Protein AF-A0A8S3JGW4-F1 (afdb_monomer)

Structure (mmCIF, N/CA/C/O backbone):
data_AF-A0A8S3JGW4-F1
#
_entry.id   AF-A0A8S3JGW4-F1
#
loop_
_atom_site.group_PDB
_atom_site.id
_atom_site.type_symbol
_atom_site.label_atom_id
_atom_site.label_alt_id
_atom_site.label_comp_id
_atom_site.label_asym_id
_atom_site.label_entity_id
_atom_site.label_seq_id
_atom_site.pdbx_PDB_ins_code
_atom_site.Cartn_x
_atom_site.Cartn_y
_atom_site.Cartn_z
_atom_site.occupancy
_atom_site.B_iso_or_equiv
_atom_site.auth_seq_id
_atom_site.auth_comp_id
_atom_site.auth_asym_id
_atom_site.auth_atom_id
_atom_site.pdbx_PDB_model_num
ATOM 1 N N . ASP A 1 1 ? -25.805 -13.613 -1.580 1.00 71.00 1 ASP A N 1
ATOM 2 C CA . ASP A 1 1 ? -24.875 -14.082 -0.539 1.00 71.00 1 ASP A CA 1
ATOM 3 C C . ASP A 1 1 ? -23.775 -13.065 -0.320 1.00 71.00 1 ASP A C 1
ATOM 5 O O . ASP A 1 1 ? -23.352 -12.429 -1.280 1.00 71.00 1 ASP A O 1
ATOM 9 N N . ILE A 1 2 ? -23.391 -12.850 0.939 1.00 82.12 2 ILE A N 1
ATOM 10 C CA . ILE A 1 2 ? -22.242 -12.017 1.317 1.00 82.12 2 ILE A CA 1
ATOM 11 C C . ILE A 1 2 ? -21.024 -12.943 1.345 1.00 82.12 2 ILE A C 1
ATOM 13 O O . ILE A 1 2 ? -21.129 -14.062 1.836 1.00 82.12 2 ILE A O 1
ATOM 17 N N . SER A 1 3 ? -19.903 -12.492 0.782 1.00 91.06 3 SER A N 1
ATOM 18 C CA . SER A 1 3 ? -18.642 -13.242 0.777 1.00 91.06 3 SER A CA 1
ATOM 19 C C . SER A 1 3 ? -18.183 -13.581 2.200 1.00 91.06 3 SER A C 1
ATOM 21 O O . SER A 1 3 ? -18.310 -12.742 3.092 1.00 91.06 3 SER A O 1
ATOM 23 N N . ASP A 1 4 ? -17.590 -14.760 2.403 1.00 92.00 4 ASP A N 1
ATOM 24 C CA . ASP A 1 4 ? -17.088 -15.200 3.715 1.00 92.00 4 ASP A CA 1
ATOM 25 C C . ASP A 1 4 ? -16.035 -14.234 4.290 1.00 92.00 4 ASP A C 1
ATOM 27 O O . ASP A 1 4 ? -15.971 -14.020 5.500 1.00 92.00 4 ASP A O 1
ATOM 31 N N . TYR A 1 5 ? -15.273 -13.559 3.421 1.00 92.44 5 TYR A N 1
ATOM 32 C CA . TYR A 1 5 ? -14.301 -12.526 3.803 1.00 92.44 5 TYR A CA 1
ATOM 33 C C . TYR A 1 5 ? -14.940 -11.259 4.398 1.00 92.44 5 TYR A C 1
ATOM 35 O O . TYR A 1 5 ? -14.249 -10.448 5.014 1.00 92.44 5 TYR A O 1
ATOM 43 N N . LEU A 1 6 ? -16.248 -11.068 4.202 1.00 95.19 6 LEU A N 1
ATOM 44 C CA . LEU A 1 6 ? -17.008 -9.887 4.626 1.00 95.19 6 LEU A CA 1
ATOM 45 C C . LEU A 1 6 ? -17.959 -10.189 5.791 1.00 95.19 6 LEU A C 1
ATOM 47 O O . LEU A 1 6 ? -18.790 -9.354 6.153 1.00 95.19 6 LEU A O 1
ATOM 51 N N . ILE A 1 7 ? -17.843 -11.368 6.405 1.00 96.06 7 ILE A N 1
ATOM 52 C CA . ILE A 1 7 ? -18.534 -11.669 7.657 1.00 96.06 7 ILE A CA 1
ATOM 53 C C . ILE A 1 7 ? -17.787 -10.949 8.785 1.00 96.06 7 ILE A C 1
ATOM 55 O O . ILE A 1 7 ? -16.729 -11.395 9.223 1.00 96.06 7 ILE A O 1
ATOM 59 N N . TYR A 1 8 ? -18.349 -9.831 9.249 1.00 96.50 8 TYR A N 1
ATOM 60 C CA . TYR A 1 8 ? -17.710 -8.896 10.185 1.00 96.50 8 TYR A CA 1
ATOM 61 C C . TYR A 1 8 ? -17.051 -9.580 11.400 1.00 96.50 8 TYR A C 1
ATOM 63 O O . TYR A 1 8 ? -15.845 -9.457 11.595 1.00 96.50 8 TYR A O 1
ATOM 71 N N . ASP A 1 9 ? -17.799 -10.403 12.144 1.00 94.69 9 ASP A N 1
ATOM 72 C CA . ASP A 1 9 ? -17.311 -11.084 13.361 1.00 94.69 9 ASP A CA 1
ATOM 73 C C . ASP A 1 9 ? -16.331 -12.249 13.095 1.00 94.69 9 ASP A C 1
ATOM 75 O O . ASP A 1 9 ? -15.816 -12.878 14.025 1.00 94.69 9 ASP A O 1
ATOM 79 N N . GLN A 1 10 ? -16.093 -12.592 11.827 1.00 95.19 10 GLN A N 1
ATOM 80 C CA . GLN A 1 10 ? -15.133 -13.622 11.416 1.00 95.19 10 GLN A CA 1
ATOM 81 C C . GLN A 1 10 ? -13.907 -13.034 10.709 1.00 95.19 10 GLN A C 1
ATOM 83 O O . GLN A 1 10 ? -12.992 -13.782 10.370 1.00 95.19 10 GLN A O 1
ATOM 88 N N . CYS A 1 11 ? -13.864 -11.716 10.513 1.00 97.00 11 CYS A N 1
ATOM 89 C CA . CYS A 1 11 ? -12.800 -11.048 9.785 1.00 97.00 11 CYS A CA 1
ATOM 90 C C . CYS A 1 11 ? -11.610 -10.728 10.700 1.00 97.00 11 CYS A C 1
ATOM 92 O O . CYS A 1 11 ? -11.755 -10.057 11.723 1.00 97.00 11 CYS A O 1
ATOM 94 N N . GLY A 1 12 ? -10.408 -11.154 10.301 1.00 97.38 12 GLY A N 1
ATOM 95 C CA . GLY A 1 12 ? -9.159 -10.919 11.037 1.00 97.38 12 GLY A CA 1
ATOM 96 C C . GLY A 1 12 ? -8.790 -9.447 11.225 1.00 97.38 12 GLY A C 1
ATOM 97 O O . GLY A 1 12 ? -8.023 -9.099 12.117 1.00 97.38 12 GLY A O 1
ATOM 98 N N . TRP A 1 13 ? -9.364 -8.567 10.406 1.00 98.00 13 TRP A N 1
ATOM 99 C CA . TRP A 1 13 ? -9.220 -7.118 10.535 1.00 98.00 13 TRP A CA 1
ATOM 100 C C . TRP A 1 13 ? -10.076 -6.511 11.653 1.00 98.00 13 TRP A C 1
ATOM 102 O O . TRP A 1 13 ? -9.851 -5.364 12.026 1.00 98.00 13 TRP A O 1
ATOM 112 N N . ILE A 1 14 ? -11.034 -7.277 12.184 1.00 98.06 14 ILE A N 1
ATOM 113 C CA . ILE A 1 14 ? -11.914 -6.902 13.298 1.00 98.06 14 ILE A CA 1
ATOM 114 C C . ILE A 1 14 ? -11.500 -7.635 14.582 1.00 98.06 14 ILE A C 1
ATOM 116 O O . ILE A 1 14 ? -11.400 -7.020 15.641 1.00 98.06 14 ILE A O 1
ATOM 120 N N . ASP A 1 15 ? -11.210 -8.936 14.491 1.00 96.94 15 ASP A N 1
ATOM 121 C CA . ASP A 1 15 ? -10.668 -9.754 15.584 1.00 96.94 15 ASP A CA 1
ATOM 122 C C . ASP A 1 15 ? -9.324 -10.345 15.154 1.00 96.94 15 ASP A C 1
ATOM 124 O O . ASP A 1 15 ? -9.282 -11.238 14.309 1.00 96.94 15 ASP A O 1
ATOM 128 N N . SER A 1 16 ? -8.226 -9.893 15.771 1.00 96.62 16 SER A N 1
ATOM 129 C CA . SER A 1 16 ? -6.859 -10.282 15.391 1.00 96.62 16 SER A CA 1
ATOM 130 C C . SER A 1 16 ? -6.615 -11.795 15.418 1.00 96.62 16 SER A C 1
ATOM 132 O O . SER A 1 16 ? -5.711 -12.290 14.747 1.00 96.62 16 SER A O 1
ATOM 134 N N . LYS A 1 17 ? -7.431 -12.564 16.149 1.00 96.81 17 LYS A N 1
ATOM 135 C CA . LYS A 1 17 ? -7.318 -14.028 16.234 1.00 96.81 17 LYS A CA 1
ATOM 136 C C . LYS A 1 17 ? -7.902 -14.754 15.023 1.00 96.81 17 LYS A C 1
ATOM 138 O O . LYS A 1 17 ? -7.754 -15.974 14.923 1.00 96.81 17 LYS A O 1
ATOM 143 N N . LYS A 1 18 ? -8.621 -14.053 14.145 1.00 97.19 18 LYS A N 1
ATOM 144 C CA . LYS A 1 18 ? -9.240 -14.618 12.941 1.00 97.19 18 LYS A CA 1
ATOM 145 C C . LYS A 1 18 ? -8.324 -14.474 11.731 1.00 97.19 18 LYS A C 1
ATOM 147 O O . LYS A 1 18 ? -7.309 -13.783 11.760 1.00 97.19 18 LYS A O 1
ATOM 152 N N . LEU A 1 19 ? -8.691 -15.162 10.654 1.00 95.62 19 LEU A N 1
ATOM 153 C CA . LEU A 1 19 ? -7.978 -15.076 9.386 1.00 95.62 19 LEU A CA 1
ATOM 154 C C . LEU A 1 19 ? -8.377 -13.806 8.635 1.00 95.62 19 LEU A C 1
ATOM 156 O O . LEU A 1 19 ? -9.508 -13.332 8.724 1.00 95.62 19 LEU A O 1
ATOM 160 N N . GLY A 1 20 ? -7.439 -13.275 7.867 1.00 95.94 20 GLY A N 1
ATOM 161 C CA . GLY A 1 20 ? -7.666 -12.154 6.975 1.00 95.94 20 GLY A CA 1
ATOM 162 C C . GLY A 1 20 ? -6.409 -11.885 6.168 1.00 95.94 20 GLY A C 1
ATOM 163 O O . GLY A 1 20 ? -5.298 -12.074 6.663 1.00 95.94 20 GLY A O 1
ATOM 164 N N . TRP A 1 21 ? -6.600 -11.468 4.926 1.00 97.12 21 TRP A N 1
ATOM 165 C CA . TRP A 1 21 ? -5.531 -11.018 4.052 1.00 97.12 21 TRP A CA 1
ATOM 166 C C . TRP A 1 21 ? -6.046 -9.808 3.269 1.00 97.12 21 TRP A C 1
ATOM 168 O O . TRP A 1 21 ? -6.539 -8.867 3.892 1.00 97.12 21 TRP A O 1
ATOM 178 N N . GLU A 1 22 ? -5.958 -9.792 1.946 1.00 96.69 22 GLU A N 1
ATOM 179 C CA . GLU A 1 22 ? -6.240 -8.611 1.125 1.00 96.69 22 GLU A CA 1
ATOM 180 C C . GLU A 1 22 ? -7.700 -8.460 0.662 1.00 96.69 22 GLU A C 1
ATOM 182 O O . GLU A 1 22 ? -8.096 -7.363 0.270 1.00 96.69 22 GLU A O 1
ATOM 187 N N . GLU A 1 23 ? -8.531 -9.503 0.742 1.00 97.06 23 GLU A N 1
ATOM 188 C CA . GLU A 1 23 ? -9.867 -9.524 0.128 1.00 97.06 23 GLU A CA 1
ATOM 189 C C . GLU A 1 23 ? -10.812 -8.474 0.731 1.00 97.06 23 GLU A C 1
ATOM 191 O O . GLU A 1 23 ? -11.429 -7.692 0.002 1.00 97.06 23 GLU A O 1
ATOM 196 N N . MET A 1 24 ? -10.905 -8.416 2.065 1.00 97.69 24 MET A N 1
ATOM 197 C CA . MET A 1 24 ? -11.695 -7.384 2.748 1.00 97.69 24 MET A CA 1
ATOM 198 C C . MET A 1 24 ? -11.103 -5.980 2.526 1.00 97.69 24 MET A C 1
ATOM 200 O O . MET A 1 24 ? -11.865 -5.104 2.116 1.00 97.69 24 MET A O 1
ATOM 204 N N . PRO A 1 25 ? -9.785 -5.737 2.705 1.00 98.25 25 PRO A N 1
ATOM 205 C CA . PRO A 1 25 ? -9.163 -4.459 2.358 1.00 98.25 25 PRO A CA 1
ATOM 206 C C . PRO A 1 25 ? -9.500 -3.948 0.955 1.00 98.25 25 PRO A C 1
ATOM 208 O O . PRO A 1 25 ? -9.851 -2.777 0.800 1.00 98.25 25 PRO A O 1
ATOM 211 N N . TYR A 1 26 ? -9.434 -4.808 -0.065 1.00 97.06 26 TYR A N 1
ATOM 212 C CA . TYR A 1 26 ? -9.772 -4.432 -1.438 1.00 97.06 26 TYR A CA 1
ATOM 213 C C . TYR A 1 26 ? -11.247 -4.077 -1.598 1.00 97.06 26 TYR A C 1
ATOM 215 O O . TYR A 1 26 ? -11.562 -3.062 -2.228 1.00 97.06 26 TYR A O 1
ATOM 223 N N . TRP A 1 27 ? -12.145 -4.874 -1.009 1.00 97.88 27 TRP A N 1
ATOM 224 C CA . TRP A 1 27 ? -13.572 -4.559 -0.990 1.00 97.88 27 TRP A CA 1
ATOM 225 C C . TRP A 1 27 ? -13.828 -3.206 -0.325 1.00 97.88 27 TRP A C 1
ATOM 227 O O . TRP A 1 27 ? -14.495 -2.355 -0.915 1.00 97.88 27 TRP A O 1
ATOM 237 N N . LEU A 1 28 ? -13.261 -2.981 0.863 1.00 98.56 28 LEU A N 1
ATOM 238 C CA . LEU A 1 28 ? -13.491 -1.760 1.625 1.00 98.56 28 LEU A CA 1
ATOM 239 C C . LEU A 1 28 ? -12.929 -0.537 0.900 1.00 98.56 28 LEU A C 1
ATOM 241 O O . LEU A 1 28 ? -13.576 0.501 0.917 1.00 98.56 28 LEU A O 1
ATOM 245 N N . ARG A 1 29 ? -11.792 -0.655 0.202 1.00 97.94 29 ARG A N 1
ATOM 246 C CA . ARG A 1 29 ? -11.239 0.435 -0.617 1.00 97.94 29 ARG A CA 1
ATOM 247 C C . ARG A 1 29 ? -12.225 0.924 -1.670 1.00 97.94 29 ARG A C 1
ATOM 249 O O . ARG A 1 29 ? -12.512 2.112 -1.718 1.00 97.94 29 ARG A O 1
ATOM 256 N N . GLY A 1 30 ? -12.789 0.019 -2.468 1.00 97.31 30 GLY A N 1
ATOM 257 C CA . GLY A 1 30 ? -13.776 0.405 -3.481 1.00 97.31 30 GLY A CA 1
ATOM 258 C C . GLY A 1 30 ? -15.116 0.840 -2.880 1.00 97.31 30 GLY A C 1
ATOM 259 O O . GLY A 1 30 ? -15.717 1.816 -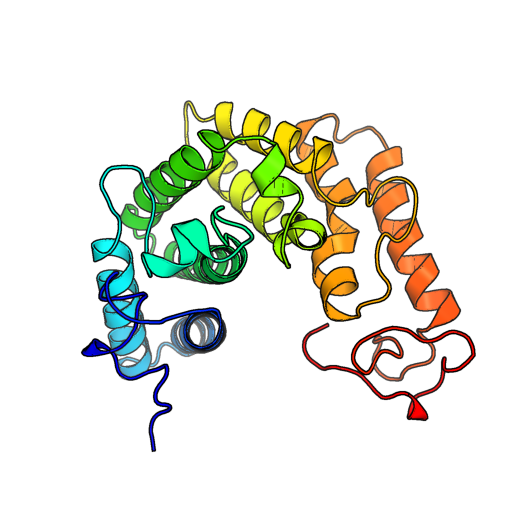3.327 1.00 97.31 30 GLY A O 1
ATOM 260 N N . PHE A 1 31 ? -15.591 0.123 -1.860 1.00 98.19 31 PHE A N 1
ATOM 261 C CA . PHE A 1 31 ? -16.892 0.380 -1.246 1.00 98.19 31 PHE A CA 1
ATOM 262 C C . PHE A 1 31 ? -16.926 1.701 -0.467 1.00 98.19 31 PHE A C 1
ATOM 264 O O . PHE A 1 31 ? -17.914 2.430 -0.553 1.00 98.19 31 PHE A O 1
ATOM 271 N N . ALA A 1 32 ? -15.849 2.032 0.249 1.00 98.56 32 ALA A N 1
ATOM 272 C CA . ALA A 1 32 ? -15.730 3.280 0.991 1.00 98.56 32 ALA A CA 1
ATOM 273 C C . ALA A 1 32 ? -15.762 4.492 0.057 1.00 98.56 32 ALA A C 1
ATOM 275 O O . ALA A 1 32 ? -16.610 5.364 0.235 1.00 98.56 32 ALA A O 1
ATOM 276 N N . ASP A 1 33 ? -14.932 4.502 -0.990 1.00 97.88 33 ASP A N 1
ATOM 277 C CA . ASP A 1 33 ? -14.910 5.599 -1.964 1.00 97.88 33 ASP A CA 1
ATOM 278 C C . ASP A 1 33 ? -16.275 5.772 -2.655 1.00 97.88 33 ASP A C 1
ATOM 280 O O . ASP A 1 33 ? -16.763 6.896 -2.810 1.00 97.88 33 ASP A O 1
ATOM 284 N N . LEU A 1 34 ? -16.950 4.667 -3.000 1.00 98.25 34 LEU A N 1
ATOM 285 C CA . LEU A 1 34 ? -18.309 4.709 -3.545 1.00 98.25 34 LEU A CA 1
ATOM 286 C C . LEU A 1 34 ? -19.300 5.350 -2.560 1.00 98.25 34 LEU A C 1
ATOM 288 O O . LEU A 1 34 ? -20.098 6.201 -2.962 1.00 98.25 34 LEU A O 1
ATOM 292 N N . ALA A 1 35 ? -19.257 4.967 -1.282 1.00 98.56 35 ALA A N 1
ATOM 293 C CA . ALA A 1 35 ? -20.123 5.534 -0.250 1.00 98.56 35 ALA A CA 1
ATOM 294 C C . ALA A 1 35 ? -19.875 7.040 -0.069 1.00 98.56 35 ALA A C 1
ATOM 296 O O . ALA A 1 35 ? -20.829 7.815 0.007 1.00 98.56 35 ALA A O 1
ATOM 297 N N . PHE A 1 36 ? -18.610 7.468 -0.061 1.00 98.19 36 PHE A N 1
ATOM 298 C CA . PHE A 1 36 ? -18.230 8.875 0.098 1.00 98.19 36 PHE A CA 1
ATOM 299 C C . PHE A 1 36 ? -18.723 9.742 -1.061 1.00 98.19 36 PHE A C 1
ATOM 301 O O . PHE A 1 36 ? -19.278 10.815 -0.828 1.00 98.19 36 PHE A O 1
ATOM 308 N N . VAL A 1 37 ? -18.561 9.274 -2.304 1.00 98.00 37 VAL A N 1
ATOM 309 C CA . VAL A 1 37 ? -18.962 10.029 -3.504 1.00 98.00 37 VAL A CA 1
ATOM 310 C C . VAL A 1 37 ? -20.480 10.079 -3.667 1.00 98.00 37 VAL A C 1
ATOM 312 O O . VAL A 1 37 ? -21.024 11.103 -4.079 1.00 98.00 37 VAL A O 1
ATOM 315 N N . THR A 1 38 ? -21.180 8.985 -3.365 1.00 98.38 38 THR A N 1
ATOM 316 C CA . THR A 1 38 ? -22.641 8.913 -3.538 1.00 98.38 38 THR A CA 1
ATOM 317 C C . THR A 1 38 ? -23.413 9.536 -2.380 1.00 98.38 38 THR A C 1
ATOM 319 O O . THR A 1 38 ? -24.546 9.975 -2.575 1.00 98.38 38 THR A O 1
ATOM 322 N N . GLY A 1 39 ? -22.823 9.580 -1.183 1.00 98.06 39 GLY A N 1
ATOM 323 C CA . GLY A 1 39 ? -23.500 10.033 0.028 1.00 98.06 39 GLY A CA 1
ATOM 324 C C . GLY A 1 39 ? -24.601 9.082 0.510 1.00 98.06 39 GLY A C 1
ATOM 325 O O . GLY A 1 39 ? -25.457 9.501 1.291 1.00 98.06 39 GLY A O 1
ATOM 326 N N . ASP A 1 40 ? -24.619 7.828 0.042 1.00 98.62 40 ASP A N 1
ATOM 327 C CA . ASP A 1 40 ? -25.633 6.853 0.444 1.00 98.62 40 ASP A CA 1
ATOM 328 C C . ASP A 1 40 ? -25.545 6.566 1.949 1.00 98.62 40 ASP A C 1
ATOM 330 O O . ASP A 1 40 ? -24.524 6.108 2.464 1.00 98.62 40 ASP A O 1
ATOM 334 N N . SER A 1 41 ? -26.628 6.846 2.678 1.00 98.44 41 SER A N 1
ATOM 335 C CA . SER A 1 41 ? -26.593 6.826 4.141 1.00 98.44 41 SER A CA 1
ATOM 336 C C . SER A 1 41 ? -26.377 5.437 4.733 1.00 98.44 41 SER A C 1
ATOM 338 O O . SER A 1 41 ? -25.878 5.334 5.852 1.00 98.44 41 SER A O 1
ATOM 340 N N . ASP A 1 42 ? -26.774 4.376 4.032 1.00 98.50 42 ASP A N 1
ATOM 341 C CA . ASP A 1 42 ? -26.625 3.013 4.540 1.00 98.50 42 ASP A CA 1
ATOM 342 C C . ASP A 1 42 ? -25.230 2.470 4.227 1.00 98.50 42 ASP A C 1
ATOM 344 O O . ASP A 1 42 ? -24.600 1.869 5.101 1.00 98.50 42 ASP A O 1
ATOM 348 N N . ALA A 1 43 ? -24.689 2.788 3.048 1.00 98.56 43 ALA A N 1
ATOM 349 C CA . ALA A 1 43 ? -23.297 2.526 2.714 1.00 98.56 43 ALA A CA 1
ATOM 350 C C . ALA A 1 43 ? -22.345 3.258 3.669 1.00 98.56 43 ALA A C 1
ATOM 352 O O . ALA A 1 43 ? -21.435 2.637 4.213 1.00 98.56 43 ALA A O 1
ATOM 353 N N . LEU A 1 44 ? -22.595 4.539 3.962 1.00 98.81 44 LEU A N 1
ATOM 354 C CA . LEU A 1 44 ? -21.789 5.319 4.908 1.00 98.81 44 LEU A CA 1
ATOM 355 C C . LEU A 1 44 ? -21.795 4.720 6.319 1.00 98.81 44 LEU A C 1
ATOM 357 O O . LEU A 1 44 ? -20.738 4.612 6.938 1.00 98.81 44 LEU A O 1
ATOM 361 N N . LYS A 1 45 ? -22.954 4.276 6.825 1.00 98.69 45 LYS A N 1
ATOM 362 C CA . LYS A 1 45 ? -23.032 3.583 8.127 1.00 98.69 45 LYS A CA 1
ATOM 363 C C . LYS A 1 45 ? -22.233 2.283 8.124 1.00 98.69 45 LYS A C 1
ATOM 365 O O . LYS A 1 45 ? -21.567 1.982 9.111 1.00 98.69 45 LYS A O 1
ATOM 370 N N . LEU A 1 46 ? -22.302 1.511 7.038 1.00 98.50 46 LEU A N 1
ATOM 371 C CA . LEU A 1 46 ? -21.556 0.261 6.927 1.00 98.50 46 LEU A CA 1
ATOM 372 C C . LEU A 1 46 ? -20.046 0.520 6.868 1.00 98.50 46 LEU A C 1
ATOM 374 O O . LEU A 1 46 ? -19.293 -0.146 7.572 1.00 98.50 46 LEU A O 1
ATOM 378 N N . VAL A 1 47 ? -19.602 1.513 6.096 1.00 98.69 47 VAL A N 1
ATOM 379 C CA . VAL A 1 47 ? -18.193 1.934 6.064 1.00 98.69 47 VAL A CA 1
ATOM 380 C C . VAL A 1 47 ? -17.736 2.360 7.452 1.00 98.69 47 VAL A C 1
ATOM 382 O O . VAL A 1 47 ? -16.728 1.850 7.929 1.00 98.69 47 VAL A O 1
ATOM 385 N N . GLN A 1 48 ? -18.500 3.218 8.134 1.00 98.62 48 GLN A N 1
ATOM 386 C CA . GLN A 1 48 ? -18.193 3.654 9.497 1.00 98.62 48 GLN A CA 1
ATOM 387 C C . GLN A 1 48 ? -18.016 2.464 10.447 1.00 98.62 48 GLN A C 1
ATOM 389 O O . GLN A 1 48 ? -17.049 2.419 11.202 1.00 98.62 48 GLN A O 1
ATOM 394 N N . HIS A 1 49 ? -18.912 1.476 10.368 1.00 98.69 49 HIS A N 1
ATOM 395 C CA . HIS A 1 49 ? -18.841 0.265 11.180 1.00 98.69 49 HIS A CA 1
ATOM 396 C C . HIS A 1 49 ? -17.534 -0.512 10.959 1.00 98.69 49 HIS A C 1
ATOM 398 O O . HIS A 1 49 ? -16.876 -0.883 11.929 1.00 98.69 49 HIS A O 1
ATOM 404 N N . TRP A 1 50 ? -17.123 -0.701 9.701 1.00 98.75 50 TRP A N 1
ATOM 405 C CA . TRP A 1 50 ? -15.848 -1.341 9.366 1.00 98.75 50 TRP A CA 1
ATOM 406 C C . TRP A 1 50 ? -14.642 -0.520 9.818 1.00 98.75 50 TRP A C 1
ATOM 408 O O . TRP A 1 50 ? -13.739 -1.075 10.439 1.00 98.75 50 TRP A O 1
ATOM 418 N N . ILE A 1 51 ? -14.630 0.791 9.562 1.00 98.81 51 ILE A N 1
ATOM 419 C CA . ILE A 1 51 ? -13.541 1.678 9.992 1.00 98.81 51 ILE A CA 1
ATOM 420 C C . ILE A 1 51 ? -13.377 1.620 11.511 1.00 98.81 51 ILE A C 1
ATOM 422 O O . ILE A 1 51 ? -12.282 1.336 11.986 1.00 98.81 51 ILE A O 1
ATOM 426 N N . ASP A 1 52 ? -14.452 1.811 12.277 1.00 98.69 52 ASP A N 1
ATOM 427 C CA . ASP A 1 52 ? -14.395 1.776 13.740 1.00 98.69 52 ASP A CA 1
ATOM 428 C C . ASP A 1 52 ? -13.909 0.418 14.259 1.00 98.69 52 ASP A C 1
ATOM 430 O O . ASP A 1 52 ? -13.082 0.363 15.171 1.00 98.69 52 ASP A O 1
ATOM 434 N N . GLY A 1 53 ? -14.374 -0.680 13.662 1.00 98.38 53 GLY A N 1
ATOM 435 C CA . GLY A 1 53 ? -13.909 -2.024 13.990 1.00 98.38 53 GLY A CA 1
ATOM 436 C C . GLY A 1 53 ? -12.408 -2.209 13.783 1.00 98.38 53 GLY A C 1
ATOM 437 O O . GLY A 1 53 ? -11.716 -2.676 14.687 1.00 98.38 53 GLY A O 1
ATOM 438 N N . ILE A 1 54 ? -11.885 -1.781 12.631 1.00 98.62 54 ILE A N 1
ATOM 439 C CA . ILE A 1 54 ? -10.456 -1.917 12.322 1.00 98.62 54 ILE A CA 1
ATOM 440 C C . ILE A 1 54 ? -9.616 -1.005 13.219 1.00 98.62 54 ILE A C 1
ATOM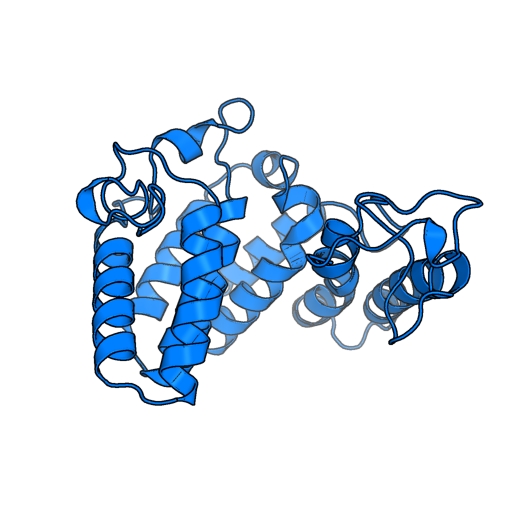 442 O O . ILE A 1 54 ? -8.590 -1.448 13.736 1.00 98.62 54 ILE A O 1
ATOM 446 N N . LEU A 1 55 ? -10.052 0.236 13.466 1.00 98.69 55 LEU A N 1
ATOM 447 C CA . LEU A 1 55 ? -9.365 1.150 14.386 1.00 98.69 55 LEU A CA 1
ATOM 448 C C . LEU A 1 55 ? -9.243 0.544 15.792 1.00 98.69 55 LEU A C 1
ATOM 450 O O . LEU A 1 55 ? -8.177 0.606 16.405 1.00 98.69 55 LEU A O 1
ATOM 454 N N . ASN A 1 56 ? -10.303 -0.116 16.267 1.00 97.81 56 ASN A N 1
ATOM 455 C CA . ASN A 1 56 ? -10.323 -0.801 17.561 1.00 97.81 56 ASN A CA 1
ATOM 456 C C . ASN A 1 56 ? -9.440 -2.060 17.613 1.00 97.81 56 ASN A C 1
ATOM 458 O O . ASN A 1 56 ? -9.123 -2.527 18.707 1.00 97.81 56 ASN A O 1
ATOM 462 N N . SER A 1 57 ? -9.015 -2.600 16.467 1.00 97.06 57 SER A N 1
ATOM 463 C CA . SER A 1 57 ? -8.092 -3.741 16.407 1.00 97.06 57 SER A CA 1
ATOM 464 C C . SER A 1 57 ? -6.626 -3.353 16.654 1.00 97.06 57 SER A C 1
ATOM 466 O O . SER A 1 57 ? -5.777 -4.239 16.784 1.00 97.06 57 SER A O 1
ATOM 468 N N . GLN A 1 58 ? -6.298 -2.050 16.714 1.00 98.38 58 GLN A N 1
ATOM 469 C CA . GLN A 1 58 ? -4.913 -1.605 16.875 1.00 98.38 58 GLN A CA 1
ATOM 470 C C . GLN A 1 58 ? -4.345 -1.998 18.239 1.00 98.38 58 GLN A C 1
ATOM 472 O O . GLN A 1 58 ? -4.810 -1.572 19.296 1.00 98.38 58 GLN A O 1
ATOM 477 N N . GLN A 1 59 ? -3.266 -2.764 18.207 1.00 97.69 59 GLN A N 1
ATOM 478 C CA . GLN A 1 59 ? -2.554 -3.253 19.376 1.00 97.69 59 GLN A CA 1
ATOM 479 C C . GLN A 1 59 ? -1.601 -2.190 19.928 1.00 97.69 59 GLN A C 1
ATOM 481 O O . GLN A 1 59 ? -1.358 -1.152 19.308 1.00 97.69 59 GLN A O 1
ATOM 486 N N . SER A 1 60 ? -1.053 -2.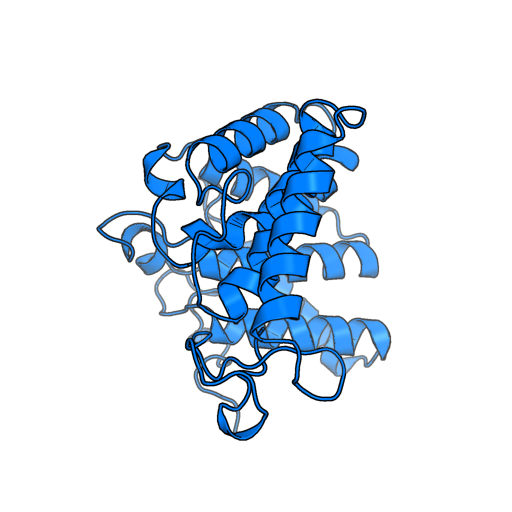419 21.124 1.00 97.38 60 SER A N 1
ATOM 487 C CA . SER A 1 60 ? -0.232 -1.429 21.837 1.00 97.38 60 SER A CA 1
ATOM 488 C C . SER A 1 60 ? 1.031 -1.010 21.079 1.00 97.38 60 SER A C 1
ATOM 490 O O . SER A 1 60 ? 1.427 0.149 21.174 1.00 97.38 60 SER A O 1
ATOM 492 N N . ASP A 1 61 ? 1.632 -1.923 20.313 1.00 97.75 61 ASP A N 1
ATOM 493 C CA . ASP A 1 61 ? 2.845 -1.679 19.523 1.00 97.75 61 ASP A CA 1
ATOM 494 C C . ASP A 1 61 ? 2.587 -0.957 18.192 1.00 97.75 61 ASP A C 1
ATOM 496 O O . ASP A 1 61 ? 3.549 -0.567 17.541 1.00 97.75 61 ASP A O 1
ATOM 500 N N . GLY A 1 62 ? 1.319 -0.747 17.815 1.00 98.38 62 GLY A N 1
ATOM 501 C CA . GLY A 1 62 ? 0.908 -0.051 16.593 1.00 98.38 62 GLY A CA 1
ATOM 502 C C . GLY A 1 62 ? 0.442 -0.966 15.459 1.00 98.38 62 GLY A C 1
AT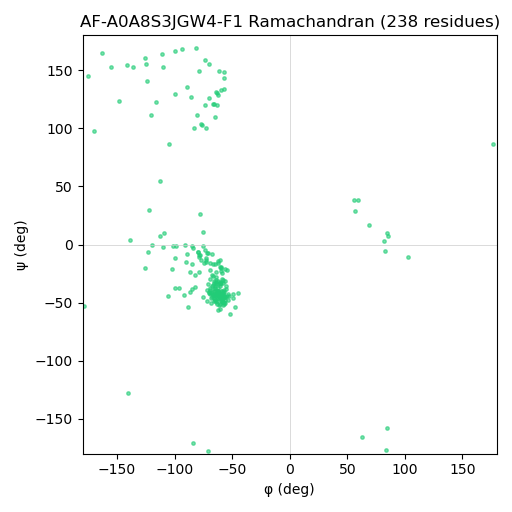OM 503 O O . GLY A 1 62 ? -0.163 -0.477 14.503 1.00 98.38 62 GLY A O 1
ATOM 504 N N . TRP A 1 63 ? 0.652 -2.280 15.570 1.00 98.44 63 TRP A N 1
ATOM 505 C CA . TRP A 1 63 ? 0.070 -3.256 14.648 1.00 98.44 63 TRP A CA 1
ATOM 506 C C . TRP A 1 63 ? -1.459 -3.220 14.687 1.00 98.44 63 TRP A C 1
ATOM 508 O O . TRP A 1 63 ? -2.042 -2.976 15.742 1.00 98.44 63 TRP A O 1
ATOM 518 N N . PHE A 1 64 ? -2.115 -3.535 13.575 1.00 98.19 64 PHE A N 1
ATOM 519 C CA . PHE A 1 64 ? -3.560 -3.735 13.523 1.00 98.19 64 PHE A CA 1
ATOM 520 C C . PHE A 1 64 ? -3.906 -4.897 12.589 1.00 98.19 64 PHE A C 1
ATOM 522 O O . PHE A 1 64 ? -3.157 -5.199 11.660 1.00 98.19 64 PHE A O 1
ATOM 529 N N . GLY A 1 65 ? -5.052 -5.530 12.831 1.00 96.75 65 GLY A N 1
ATOM 530 C CA . GLY A 1 65 ? -5.521 -6.666 12.044 1.00 96.75 65 GLY A CA 1
ATOM 531 C C . GLY A 1 65 ? -4.958 -8.034 12.468 1.00 96.75 65 GLY A C 1
ATOM 532 O O . GLY A 1 65 ? -4.545 -8.204 13.621 1.00 96.75 65 GLY A O 1
ATOM 533 N N . PRO A 1 66 ? -4.973 -9.031 11.559 1.00 97.81 66 PRO A N 1
ATOM 534 C CA . PRO A 1 66 ? -4.768 -10.437 11.904 1.00 97.81 66 PRO A CA 1
ATOM 535 C C . PRO A 1 66 ? -3.377 -10.729 12.490 1.00 97.81 66 PRO A C 1
ATOM 537 O O . PRO A 1 66 ? -2.357 -10.404 11.884 1.00 97.81 66 PRO A O 1
ATOM 540 N N . ASP A 1 67 ? -3.311 -11.435 13.621 1.00 97.62 67 ASP A N 1
ATOM 541 C CA . ASP A 1 67 ? -2.053 -11.812 14.287 1.00 97.62 67 ASP A CA 1
ATOM 542 C C . ASP A 1 67 ? -1.204 -12.751 13.426 1.00 97.62 67 ASP A C 1
ATOM 544 O O . ASP A 1 67 ? 0.025 -12.702 13.465 1.00 97.62 67 ASP A O 1
ATOM 548 N N . ILE A 1 68 ? -1.850 -13.578 12.600 1.00 97.25 68 ILE A N 1
ATOM 549 C CA . ILE A 1 68 ? -1.158 -14.494 11.688 1.00 97.25 68 ILE A CA 1
ATOM 550 C C . ILE A 1 68 ? -0.266 -13.751 10.684 1.00 97.25 68 ILE A C 1
ATOM 552 O O . ILE A 1 68 ? 0.806 -14.249 10.335 1.00 97.25 68 ILE A O 1
ATOM 556 N N . LEU A 1 69 ? -0.654 -12.536 10.276 1.00 97.88 69 LEU A N 1
ATOM 557 C CA . LEU A 1 69 ? 0.114 -11.740 9.320 1.00 97.88 69 LEU A CA 1
ATOM 558 C C . LEU A 1 69 ? 1.392 -11.163 9.927 1.00 97.88 69 LEU A C 1
ATOM 560 O O . LEU A 1 69 ? 2.281 -10.775 9.182 1.00 97.88 69 LEU A O 1
ATOM 564 N N . ARG A 1 70 ? 1.572 -11.174 11.254 1.00 96.75 70 ARG A N 1
ATOM 565 C CA . ARG A 1 70 ? 2.849 -10.775 11.873 1.00 96.75 70 ARG A CA 1
ATOM 566 C C . ARG A 1 70 ? 4.006 -11.715 11.522 1.00 96.75 70 ARG A C 1
ATOM 568 O O . ARG A 1 70 ? 5.160 -11.342 11.722 1.00 96.75 70 ARG A O 1
ATOM 575 N N . HIS A 1 71 ? 3.710 -12.921 11.030 1.00 95.62 71 HIS A N 1
ATOM 576 C CA . HIS A 1 71 ? 4.704 -13.976 10.822 1.00 95.62 71 HIS A CA 1
ATOM 577 C C . HIS A 1 71 ? 4.538 -14.755 9.507 1.00 95.62 71 HIS A C 1
ATOM 579 O O . HIS A 1 71 ? 5.270 -15.723 9.282 1.00 95.62 71 HIS A O 1
ATOM 585 N N . SER A 1 72 ? 3.592 -14.378 8.642 1.00 95.81 72 SER A N 1
ATOM 586 C CA . SER A 1 72 ? 3.242 -15.150 7.442 1.00 95.81 72 SER A CA 1
ATOM 587 C C . SER A 1 72 ? 4.270 -15.060 6.309 1.00 95.81 72 SER A C 1
ATOM 589 O O . SER A 1 72 ? 4.257 -15.918 5.429 1.00 95.81 72 SER A O 1
ATOM 591 N N . LEU A 1 73 ? 5.197 -14.095 6.340 1.00 94.44 73 LEU A N 1
ATOM 592 C CA . LEU A 1 73 ? 6.299 -13.994 5.378 1.00 94.44 73 LEU A CA 1
ATOM 593 C C . LEU A 1 73 ? 7.608 -14.447 6.014 1.00 94.44 73 LEU A C 1
ATOM 595 O O . LEU A 1 73 ? 8.372 -13.644 6.543 1.00 94.44 73 LEU A O 1
ATOM 599 N N . GLU A 1 74 ? 7.870 -15.753 5.974 1.00 91.75 74 GLU A N 1
ATOM 600 C CA . GLU A 1 74 ? 9.123 -16.333 6.484 1.00 91.75 74 GLU A CA 1
ATOM 601 C C . GLU A 1 74 ? 9.396 -15.972 7.961 1.00 91.75 74 GLU A C 1
ATOM 603 O O . GLU A 1 74 ? 10.527 -15.683 8.359 1.00 91.75 74 GLU A O 1
ATOM 608 N N . GLY A 1 75 ? 8.343 -15.947 8.785 1.00 93.94 75 GLY A N 1
ATOM 609 C CA . GLY A 1 75 ? 8.419 -15.555 10.196 1.00 93.94 75 GLY A CA 1
ATOM 610 C C . GLY A 1 75 ? 8.399 -14.043 10.440 1.00 93.94 75 GLY A C 1
ATOM 611 O O . GLY A 1 75 ? 8.487 -13.620 11.596 1.00 93.94 75 GLY A O 1
ATOM 612 N N . LYS A 1 76 ? 8.258 -13.233 9.386 1.00 95.31 76 LYS A N 1
ATOM 613 C CA . LYS A 1 76 ? 8.224 -11.764 9.423 1.00 95.31 76 LYS A CA 1
ATOM 614 C C . LYS A 1 76 ? 6.822 -11.238 9.089 1.00 95.31 76 LYS A C 1
ATOM 616 O O . LYS A 1 76 ? 6.011 -11.987 8.532 1.00 95.31 76 LYS A O 1
ATOM 621 N N . PRO A 1 77 ? 6.546 -9.957 9.394 1.00 97.25 77 PRO A N 1
ATOM 622 C CA . PRO A 1 77 ? 5.264 -9.350 9.073 1.00 97.25 77 PRO A CA 1
ATOM 623 C C . PRO A 1 77 ? 5.005 -9.260 7.566 1.00 97.25 77 PRO A C 1
ATOM 625 O O . PRO A 1 77 ? 5.832 -8.737 6.820 1.00 97.25 77 PRO A O 1
ATOM 628 N N . ASP A 1 78 ? 3.825 -9.704 7.143 1.00 97.62 78 ASP A N 1
ATOM 629 C CA . ASP A 1 78 ? 3.231 -9.372 5.853 1.00 97.62 78 ASP A CA 1
ATOM 630 C C . ASP A 1 78 ? 2.526 -8.021 5.941 1.00 97.62 78 ASP A C 1
ATOM 632 O O . ASP A 1 78 ? 1.419 -7.899 6.467 1.00 97.62 78 ASP A O 1
ATOM 636 N N . LEU A 1 79 ? 3.202 -6.985 5.448 1.00 97.06 79 LEU A N 1
ATOM 637 C CA . LEU A 1 79 ? 2.692 -5.617 5.495 1.00 97.06 79 LEU A CA 1
ATOM 638 C C . LEU A 1 79 ? 1.756 -5.299 4.328 1.00 97.06 79 LEU A C 1
ATOM 640 O O . LEU A 1 79 ? 1.012 -4.322 4.405 1.00 97.06 79 LEU A O 1
ATOM 644 N N . TRP A 1 80 ? 1.772 -6.105 3.262 1.00 96.88 80 TRP A N 1
ATOM 645 C CA . TRP A 1 80 ? 1.073 -5.801 2.015 1.00 96.88 80 TRP A CA 1
ATOM 646 C C . TRP A 1 80 ? -0.436 -5.552 2.202 1.00 96.88 80 TRP A C 1
ATOM 648 O O . TRP A 1 80 ? -0.912 -4.492 1.787 1.00 96.88 80 TRP A O 1
ATOM 658 N N . PRO A 1 81 ? -1.197 -6.418 2.893 1.00 96.94 81 PRO A N 1
ATOM 659 C CA . PRO A 1 81 ? -2.636 -6.208 3.053 1.00 96.94 81 PRO A CA 1
ATOM 660 C C . PRO A 1 81 ? -2.987 -4.919 3.811 1.00 96.94 81 PRO A C 1
ATOM 662 O O . PRO A 1 81 ? -3.963 -4.238 3.490 1.00 96.94 81 PRO A O 1
ATOM 665 N N . ALA A 1 82 ? -2.157 -4.535 4.787 1.00 97.50 82 ALA A N 1
ATOM 666 C CA . ALA A 1 82 ? -2.337 -3.299 5.543 1.00 97.50 82 ALA A CA 1
ATOM 667 C C . ALA A 1 82 ? -2.085 -2.054 4.675 1.00 97.50 82 ALA A C 1
ATOM 669 O O . ALA A 1 82 ? -2.727 -1.024 4.886 1.00 97.50 82 ALA A O 1
ATOM 670 N N . MET A 1 83 ? -1.219 -2.140 3.655 1.00 97.38 83 MET A N 1
ATOM 671 C CA . MET A 1 83 ? -0.989 -1.041 2.704 1.00 97.38 83 MET A CA 1
ATOM 672 C C . MET A 1 83 ? -2.270 -0.649 1.957 1.00 97.38 83 MET A C 1
ATOM 674 O O . MET A 1 83 ? -2.481 0.529 1.668 1.00 97.38 83 MET A O 1
ATOM 678 N N . ILE A 1 84 ? -3.157 -1.609 1.684 1.00 97.75 84 ILE A N 1
ATOM 679 C CA . ILE A 1 84 ? -4.453 -1.346 1.048 1.00 97.75 84 ILE A CA 1
ATOM 680 C C . ILE A 1 84 ? -5.353 -0.558 2.007 1.00 97.75 84 ILE A C 1
ATOM 682 O O . ILE A 1 84 ? -5.912 0.464 1.611 1.00 97.75 84 ILE A O 1
ATOM 686 N N . LEU A 1 85 ? -5.431 -0.967 3.278 1.00 98.56 85 LEU A N 1
ATOM 687 C CA . LEU A 1 85 ? -6.221 -0.265 4.299 1.00 98.56 85 LEU A CA 1
ATOM 688 C C . LEU A 1 85 ? -5.712 1.147 4.590 1.00 98.56 85 LEU A C 1
ATOM 690 O O . LEU A 1 85 ? -6.519 2.040 4.828 1.00 98.56 85 LEU A O 1
ATOM 694 N N . ILE A 1 86 ? -4.405 1.396 4.495 1.00 98.38 86 ILE A N 1
ATOM 695 C CA . ILE A 1 86 ? -3.861 2.757 4.618 1.00 98.38 86 ILE A CA 1
ATOM 696 C C . ILE A 1 86 ? -4.485 3.704 3.581 1.00 98.38 86 ILE A C 1
ATOM 698 O O . ILE A 1 86 ? -4.816 4.839 3.924 1.00 98.38 86 ILE A O 1
ATOM 702 N N . ASN A 1 87 ? -4.710 3.243 2.346 1.00 96.81 87 ASN A N 1
ATOM 703 C CA . ASN A 1 87 ? -5.399 4.047 1.332 1.00 96.81 87 ASN A CA 1
ATOM 704 C C . ASN A 1 87 ? -6.852 4.338 1.736 1.00 96.81 87 ASN A C 1
ATOM 706 O O . ASN A 1 87 ? -7.291 5.481 1.642 1.00 96.81 87 ASN A O 1
ATOM 710 N N . VAL A 1 88 ? -7.566 3.339 2.268 1.00 98.38 88 VAL A N 1
ATOM 711 C CA . VAL A 1 88 ? -8.938 3.512 2.782 1.00 98.38 88 VAL A CA 1
ATOM 712 C C . VAL A 1 88 ? -8.988 4.578 3.872 1.00 98.38 88 VAL A C 1
ATOM 714 O O . VAL A 1 88 ? -9.844 5.460 3.845 1.00 98.38 88 VAL A O 1
ATOM 717 N N . PHE A 1 89 ? -8.056 4.527 4.824 1.00 98.69 89 PHE A N 1
ATOM 718 C CA . PHE A 1 89 ? -8.009 5.483 5.925 1.00 98.69 89 PHE A CA 1
ATOM 719 C C . PHE A 1 89 ? -7.716 6.904 5.452 1.00 98.69 89 PHE A C 1
ATOM 721 O O . PHE A 1 89 ? -8.315 7.843 5.971 1.00 98.69 89 PHE A O 1
ATOM 728 N N . ARG A 1 90 ? -6.858 7.073 4.440 1.00 97.38 90 ARG A N 1
ATOM 729 C CA . ARG A 1 90 ? -6.624 8.380 3.811 1.00 97.38 90 ARG A CA 1
ATOM 730 C C . ARG A 1 90 ? -7.899 8.931 3.180 1.00 97.38 90 ARG A C 1
ATOM 732 O O . ARG A 1 90 ? -8.290 10.039 3.541 1.00 97.38 90 ARG A O 1
ATOM 739 N N . SER A 1 91 ? -8.581 8.153 2.333 1.00 97.75 91 SER A N 1
ATOM 740 C CA . SER A 1 91 ? -9.867 8.562 1.742 1.00 97.75 91 SER A CA 1
ATOM 741 C C . SER A 1 91 ? -10.895 8.915 2.817 1.00 97.75 91 SER A C 1
ATOM 743 O O . SER A 1 91 ? -11.544 9.957 2.751 1.00 97.75 91 SER A O 1
ATOM 745 N N . TYR A 1 92 ? -11.010 8.083 3.856 1.00 98.62 92 TYR A N 1
ATOM 746 C CA . TYR A 1 92 ? -11.947 8.323 4.948 1.00 98.62 92 TYR A CA 1
ATOM 747 C C . TYR A 1 92 ? -11.599 9.587 5.744 1.00 98.62 92 TYR A C 1
ATOM 749 O O . TYR A 1 92 ? -12.507 10.347 6.077 1.00 98.62 92 TYR A O 1
ATOM 757 N N . TYR A 1 93 ? -10.319 9.872 6.014 1.00 98.56 93 TYR A N 1
ATOM 758 C CA . TYR A 1 93 ? -9.913 11.135 6.639 1.00 98.56 93 TYR A CA 1
ATOM 759 C C . TYR A 1 93 ? -10.275 12.336 5.764 1.00 98.56 93 TYR A C 1
ATOM 761 O O . TYR A 1 93 ? -10.827 13.306 6.271 1.00 98.56 93 TYR A O 1
ATOM 769 N N . GLU A 1 94 ? -9.997 12.286 4.461 1.00 97.50 94 GLU A N 1
ATOM 770 C CA . GLU A 1 94 ? -10.300 13.401 3.553 1.00 97.50 94 GLU A CA 1
ATOM 771 C C . GLU A 1 94 ? -11.807 13.646 3.411 1.00 97.50 94 GLU A C 1
ATOM 773 O O . GLU A 1 94 ? -12.237 14.795 3.310 1.00 97.50 94 GLU A O 1
ATOM 778 N N . TYR A 1 95 ? -12.614 12.587 3.485 1.00 98.25 95 TYR A N 1
ATOM 779 C CA . TYR A 1 95 ? -14.071 12.681 3.522 1.00 98.25 95 TYR A CA 1
ATOM 780 C C . TYR A 1 95 ? -14.604 13.233 4.858 1.00 98.25 95 TYR A C 1
ATOM 782 O O . TYR A 1 95 ? -15.452 14.126 4.871 1.00 98.25 95 TYR A O 1
ATOM 790 N N . SER A 1 96 ? -14.136 12.696 5.990 1.00 97.88 96 SER A N 1
ATOM 791 C CA . SER A 1 96 ? -14.768 12.887 7.310 1.00 97.88 96 SER A CA 1
ATOM 792 C C . SER A 1 96 ? -14.077 13.903 8.224 1.00 97.88 96 SER A C 1
ATOM 794 O O . SER A 1 96 ? -14.703 14.413 9.152 1.00 97.88 96 SER A O 1
ATOM 796 N N . ASN A 1 97 ? -12.799 14.206 7.985 1.00 97.44 97 ASN A N 1
ATOM 797 C CA . ASN A 1 97 ? -11.888 14.898 8.908 1.00 97.44 97 ASN A CA 1
ATOM 798 C C . ASN A 1 97 ? -11.732 14.206 10.281 1.00 97.44 97 ASN A C 1
ATOM 800 O O . ASN A 1 97 ? -11.466 14.857 11.295 1.00 97.44 97 ASN A O 1
ATOM 804 N N . ASP A 1 98 ? -11.892 12.882 10.339 1.00 98.06 98 ASP A N 1
ATOM 805 C CA . ASP A 1 98 ? -11.750 12.105 11.570 1.00 98.06 98 ASP A CA 1
ATOM 806 C C . ASP A 1 98 ? -10.284 11.981 12.018 1.00 98.06 98 ASP A C 1
ATOM 808 O O . ASP A 1 98 ? -9.515 11.144 11.542 1.00 98.06 98 ASP A O 1
ATOM 812 N N . ASN A 1 99 ? -9.891 12.802 12.991 1.00 96.38 99 ASN A N 1
ATOM 813 C CA . ASN A 1 99 ? -8.513 12.856 13.485 1.00 96.38 99 ASN A CA 1
ATOM 814 C C . ASN A 1 99 ? -8.004 11.554 14.126 1.00 96.38 99 ASN A C 1
ATOM 816 O O . ASN A 1 99 ? -6.787 11.406 14.257 1.00 96.38 99 ASN A O 1
ATOM 820 N N . ARG A 1 100 ? -8.875 10.589 14.465 1.00 98.25 100 ARG A N 1
ATOM 821 C CA . ARG A 1 100 ? -8.437 9.262 14.943 1.00 98.25 100 ARG A CA 1
ATOM 822 C C . ARG A 1 100 ? -7.543 8.562 13.919 1.00 98.25 100 ARG A C 1
ATOM 824 O O . ARG A 1 100 ? -6.633 7.832 14.300 1.00 98.25 100 ARG A O 1
ATOM 831 N N . ILE A 1 101 ? -7.757 8.831 12.629 1.00 98.56 101 ILE A N 1
ATOM 832 C CA . ILE A 1 101 ? -6.953 8.268 11.542 1.00 98.56 101 ILE A CA 1
ATOM 833 C C . ILE A 1 101 ? -5.488 8.695 11.626 1.00 98.56 101 ILE A C 1
ATOM 835 O O . ILE A 1 101 ? -4.600 7.871 11.421 1.00 98.56 101 ILE A O 1
ATOM 839 N N . MET A 1 102 ? -5.219 9.961 11.949 1.00 98.06 102 MET A N 1
ATOM 840 C CA . MET A 1 102 ? -3.847 10.472 12.013 1.00 98.06 102 MET A CA 1
ATOM 841 C C . MET A 1 102 ? -3.046 9.764 13.103 1.00 98.06 102 MET A C 1
ATOM 843 O O . MET A 1 102 ? -1.949 9.270 12.848 1.00 98.06 102 MET A O 1
ATOM 847 N N . GLU A 1 103 ? -3.619 9.661 14.304 1.00 97.50 103 GLU A N 1
ATOM 848 C CA . GLU A 1 103 ? -2.995 8.945 15.417 1.00 97.50 103 GLU A CA 1
ATOM 849 C C . GLU A 1 103 ? -2.799 7.461 15.085 1.00 97.50 103 GLU A C 1
ATOM 851 O O . GLU A 1 103 ? -1.713 6.916 15.289 1.00 97.50 103 GLU A O 1
ATOM 856 N N . PHE A 1 104 ? -3.815 6.821 14.504 1.00 98.75 104 PHE A N 1
ATOM 857 C CA . PHE A 1 104 ? -3.749 5.419 14.105 1.00 98.75 104 PHE A CA 1
ATOM 858 C C . PHE A 1 104 ? -2.623 5.156 13.094 1.00 98.75 104 PHE A C 1
ATOM 860 O O . PHE A 1 104 ? -1.816 4.244 13.298 1.00 98.75 104 PHE A O 1
ATOM 867 N N . LEU A 1 105 ? -2.519 5.966 12.034 1.00 98.69 105 LEU A N 1
ATOM 868 C CA . LEU A 1 105 ? -1.479 5.816 11.014 1.00 98.69 105 LEU A CA 1
ATOM 869 C C . LEU A 1 105 ? -0.082 6.086 11.582 1.00 98.69 105 LEU A C 1
ATOM 871 O O . LEU A 1 105 ? 0.842 5.337 11.273 1.00 98.69 105 LEU A O 1
ATOM 875 N N . LEU A 1 106 ? 0.083 7.091 12.450 1.00 98.62 106 LEU A N 1
ATOM 876 C CA . LEU A 1 106 ? 1.365 7.350 13.117 1.00 98.62 106 LEU A CA 1
ATOM 877 C C . LEU A 1 106 ? 1.818 6.151 13.951 1.00 98.62 106 LEU A C 1
ATOM 879 O O . LEU A 1 106 ? 2.972 5.737 13.854 1.00 98.62 106 LEU A O 1
ATOM 883 N N . ARG A 1 107 ? 0.914 5.551 14.732 1.00 98.69 107 ARG A N 1
ATOM 884 C CA . ARG A 1 107 ? 1.224 4.354 15.528 1.00 98.69 107 ARG A CA 1
ATOM 885 C C . ARG A 1 107 ? 1.596 3.167 14.641 1.00 98.69 107 ARG A C 1
ATOM 887 O O . ARG A 1 107 ? 2.569 2.477 14.938 1.00 98.69 107 ARG A O 1
ATOM 894 N N . TYR A 1 108 ? 0.884 2.960 13.535 1.00 98.75 108 TYR A N 1
ATOM 895 C CA . TYR A 1 108 ? 1.220 1.901 12.585 1.00 98.75 108 TYR A CA 1
ATOM 896 C C . TYR A 1 108 ? 2.578 2.130 11.912 1.00 98.75 108 TYR A C 1
ATOM 898 O O . TYR A 1 108 ? 3.418 1.234 11.890 1.00 98.75 108 TYR A O 1
ATOM 906 N N . PHE A 1 109 ? 2.861 3.331 11.411 1.00 98.75 109 PHE A N 1
ATOM 907 C CA . PHE A 1 109 ? 4.164 3.598 10.804 1.00 98.75 109 PHE A CA 1
ATOM 908 C C . PHE A 1 109 ? 5.300 3.574 11.828 1.00 98.75 109 PHE A C 1
ATOM 910 O O . PHE A 1 109 ? 6.417 3.206 11.471 1.00 98.75 109 PHE A O 1
ATOM 917 N N . GLN A 1 110 ? 5.031 3.856 13.105 1.00 98.62 110 GLN A N 1
ATOM 918 C CA . GLN A 1 110 ? 6.001 3.637 14.176 1.00 98.62 110 GLN A CA 1
ATOM 919 C C . GLN A 1 110 ? 6.301 2.141 14.355 1.00 98.62 110 GLN A C 1
ATOM 921 O O . GLN A 1 110 ? 7.470 1.769 14.474 1.00 98.62 110 GLN A O 1
ATOM 926 N N . PHE A 1 111 ? 5.281 1.272 14.311 1.00 98.62 111 PHE A N 1
ATOM 927 C CA . PHE A 1 111 ? 5.471 -0.183 14.276 1.00 98.62 111 PHE A CA 1
ATOM 928 C C . PHE A 1 111 ? 6.352 -0.606 13.092 1.00 98.62 111 PHE A C 1
ATOM 930 O O . PHE A 1 111 ? 7.307 -1.363 13.281 1.00 98.62 111 PHE A O 1
ATOM 937 N N . VAL A 1 112 ? 6.063 -0.097 11.887 1.00 98.44 112 VAL A N 1
ATOM 938 C CA . VAL A 1 112 ? 6.832 -0.396 10.665 1.00 98.44 112 VAL A CA 1
ATOM 939 C C . VAL A 1 112 ? 8.273 0.114 10.786 1.00 98.44 112 VAL A C 1
ATOM 941 O O . VAL A 1 112 ? 9.213 -0.610 10.465 1.00 98.44 112 VAL A O 1
ATOM 944 N N . SER A 1 113 ? 8.475 1.320 11.320 1.00 98.38 113 SER A N 1
ATOM 945 C CA . SER A 1 113 ? 9.804 1.894 11.563 1.00 98.38 113 SER A CA 1
ATOM 946 C C . SER A 1 113 ? 10.607 1.094 12.593 1.00 98.38 113 SER A C 1
ATOM 948 O O . SER A 1 113 ? 11.828 1.005 12.501 1.00 98.38 113 SER A O 1
ATOM 950 N N . ASN A 1 114 ? 9.956 0.406 13.526 1.00 97.75 114 ASN A N 1
ATOM 951 C CA . ASN A 1 114 ? 10.649 -0.462 14.478 1.00 97.75 114 ASN A CA 1
ATOM 952 C C . ASN A 1 114 ? 11.035 -1.838 13.897 1.00 97.75 114 ASN A C 1
ATOM 954 O O . ASN A 1 114 ? 11.742 -2.597 14.562 1.00 97.75 114 ASN A O 1
ATOM 958 N N . GLN A 1 115 ? 10.613 -2.175 12.672 1.00 97.62 115 GLN A N 1
ATOM 959 C CA . GLN A 1 115 ? 11.003 -3.427 12.020 1.00 97.62 115 GLN A CA 1
ATOM 960 C C . GLN A 1 115 ? 12.455 -3.397 11.539 1.00 97.62 115 GLN A C 1
ATOM 962 O O . GLN A 1 115 ? 13.040 -2.338 11.310 1.00 97.62 115 GLN A O 1
ATOM 967 N N . SER A 1 116 ? 13.049 -4.576 11.344 1.00 97.25 116 SER A N 1
ATOM 968 C CA . SER A 1 116 ? 14.365 -4.680 10.710 1.00 97.25 116 SER A CA 1
ATOM 969 C C . SER A 1 116 ? 14.285 -4.324 9.221 1.00 97.25 116 SER A C 1
ATOM 971 O O . SER A 1 116 ? 13.251 -4.494 8.579 1.00 97.25 116 SER A O 1
ATOM 973 N N . ASN A 1 117 ? 15.404 -3.884 8.637 1.00 97.62 117 ASN A N 1
ATOM 974 C CA . ASN A 1 117 ? 15.475 -3.590 7.199 1.00 97.62 117 ASN A CA 1
ATOM 975 C C . ASN A 1 117 ? 15.167 -4.803 6.308 1.00 97.62 117 ASN A C 1
ATOM 977 O O . ASN A 1 117 ? 14.868 -4.632 5.130 1.00 97.62 117 ASN A O 1
ATOM 981 N N . ASP A 1 118 ? 15.267 -6.019 6.850 1.00 96.56 118 ASP A N 1
ATOM 982 C CA . ASP A 1 118 ? 14.953 -7.234 6.110 1.00 96.56 118 ASP A CA 1
ATOM 983 C C . ASP A 1 118 ? 13.464 -7.319 5.755 1.00 96.56 118 ASP A C 1
ATOM 985 O O . ASP A 1 118 ? 13.139 -7.807 4.683 1.00 96.56 118 ASP A O 1
ATOM 989 N N . VAL A 1 119 ? 12.562 -6.765 6.576 1.00 96.88 119 VAL A N 1
ATOM 990 C CA . VAL A 1 119 ? 11.109 -6.778 6.307 1.00 96.88 119 VAL A CA 1
ATOM 991 C C . VAL A 1 119 ? 10.760 -6.114 4.972 1.00 96.88 119 VAL A C 1
ATOM 993 O O . VAL A 1 119 ? 9.857 -6.567 4.277 1.00 96.88 119 VAL A O 1
ATOM 996 N N . PHE A 1 120 ? 11.514 -5.095 4.554 1.00 97.62 120 PHE A N 1
ATOM 997 C CA . PHE A 1 120 ? 11.263 -4.384 3.297 1.00 97.62 120 PHE A CA 1
ATOM 998 C C . PHE A 1 120 ? 11.622 -5.192 2.038 1.00 97.62 120 PHE A C 1
ATOM 1000 O O . PHE A 1 120 ? 11.320 -4.739 0.937 1.00 97.62 120 PHE A O 1
ATOM 1007 N N . LYS A 1 121 ? 12.245 -6.371 2.190 1.00 96.12 121 LYS A N 1
ATOM 1008 C CA . LYS A 1 121 ? 12.802 -7.195 1.101 1.00 96.12 121 LYS A CA 1
ATOM 1009 C C . LYS A 1 121 ? 11.898 -8.343 0.647 1.00 96.12 121 LYS A C 1
ATOM 1011 O O . LYS A 1 121 ? 12.284 -9.083 -0.252 1.00 96.12 121 LYS A O 1
ATOM 1016 N N . HIS A 1 122 ? 10.734 -8.518 1.274 1.00 93.62 122 HIS A N 1
ATOM 1017 C CA . HIS A 1 122 ? 9.913 -9.726 1.129 1.00 93.62 122 HIS A CA 1
ATOM 1018 C C . HIS A 1 122 ? 8.474 -9.430 0.701 1.00 93.62 122 HIS A C 1
ATOM 1020 O O . HIS A 1 122 ? 7.962 -8.321 0.872 1.00 93.62 122 HIS A O 1
ATOM 1026 N N . GLY A 1 123 ? 7.819 -10.464 0.165 1.00 94.19 123 GLY A N 1
ATOM 1027 C CA . GLY A 1 123 ? 6.409 -10.443 -0.229 1.00 94.19 123 GLY A CA 1
ATOM 1028 C C . GLY A 1 123 ? 6.082 -9.448 -1.343 1.00 94.19 123 GLY A C 1
ATOM 1029 O O . GLY A 1 123 ? 6.959 -8.913 -2.021 1.00 94.19 123 GLY A O 1
ATOM 1030 N N . TRP A 1 124 ? 4.788 -9.179 -1.522 1.00 95.69 124 TRP A N 1
ATOM 1031 C CA . TRP A 1 124 ? 4.310 -8.231 -2.533 1.00 95.69 124 TRP A CA 1
ATOM 1032 C C . TRP A 1 124 ? 4.778 -6.799 -2.270 1.00 95.69 124 TRP A C 1
ATOM 1034 O O . TRP A 1 124 ? 5.106 -6.073 -3.211 1.00 95.69 124 TRP A O 1
ATOM 1044 N N . ALA A 1 125 ? 4.889 -6.417 -0.993 1.00 95.38 125 ALA A N 1
ATOM 1045 C CA . ALA A 1 125 ? 5.348 -5.094 -0.586 1.00 95.38 125 ALA A CA 1
ATOM 1046 C C . ALA A 1 125 ? 6.721 -4.744 -1.185 1.00 95.38 125 ALA A C 1
ATOM 1048 O O . ALA A 1 125 ? 6.901 -3.605 -1.608 1.00 95.38 125 ALA A O 1
ATOM 1049 N N . TYR A 1 126 ? 7.637 -5.718 -1.327 1.00 97.19 126 TYR A N 1
ATOM 1050 C CA . TYR A 1 126 ? 8.983 -5.520 -1.889 1.00 97.19 126 TYR A CA 1
ATOM 1051 C C . TYR A 1 126 ? 8.998 -4.675 -3.172 1.00 97.19 126 TYR A C 1
ATOM 1053 O O . TYR A 1 126 ? 9.844 -3.796 -3.320 1.00 97.19 126 TYR A O 1
ATOM 1061 N N . THR A 1 127 ? 8.041 -4.896 -4.078 1.00 97.56 127 THR A N 1
ATOM 1062 C CA . THR A 1 127 ? 7.943 -4.158 -5.353 1.00 97.56 127 THR A CA 1
ATOM 1063 C C . THR A 1 127 ? 6.917 -3.025 -5.335 1.00 97.56 127 THR A C 1
ATOM 1065 O O . THR A 1 127 ? 6.925 -2.192 -6.235 1.00 97.56 127 THR A O 1
ATOM 1068 N N . ARG A 1 128 ? 6.061 -2.955 -4.310 1.00 97.06 128 ARG A N 1
ATOM 1069 C CA . ARG A 1 128 ? 4.867 -2.091 -4.259 1.00 97.06 128 ARG A CA 1
ATOM 1070 C C . ARG A 1 128 ? 4.950 -0.974 -3.215 1.00 97.06 128 ARG A C 1
ATOM 1072 O O . ARG A 1 128 ? 3.984 -0.247 -3.006 1.00 97.06 128 ARG A O 1
ATOM 1079 N N . TRP A 1 129 ? 6.106 -0.797 -2.573 1.00 96.94 129 TRP A N 1
ATOM 1080 C CA . TRP A 1 129 ? 6.333 0.212 -1.530 1.00 96.94 129 TRP A CA 1
ATOM 1081 C C . TRP A 1 129 ? 6.006 1.656 -1.934 1.00 96.94 129 TRP A C 1
ATOM 1083 O O . TRP A 1 129 ? 5.705 2.465 -1.056 1.00 96.94 129 TRP A O 1
ATOM 1093 N N . SER A 1 130 ? 5.989 1.964 -3.233 1.00 96.50 130 SER A N 1
ATOM 1094 C CA . SER A 1 130 ? 5.549 3.258 -3.771 1.00 96.50 130 SER A CA 1
ATOM 1095 C C . SER A 1 130 ? 4.195 3.715 -3.205 1.00 96.50 130 SER A C 1
ATOM 1097 O O . SER A 1 130 ? 4.047 4.864 -2.792 1.00 96.50 130 SER A O 1
ATOM 1099 N N . ASP A 1 131 ? 3.225 2.798 -3.091 1.00 94.62 131 ASP A N 1
ATOM 1100 C CA . ASP A 1 131 ? 1.892 3.076 -2.533 1.00 94.62 131 ASP A CA 1
ATOM 1101 C C . ASP A 1 131 ? 1.956 3.564 -1.076 1.00 94.62 131 ASP A C 1
ATOM 1103 O O . ASP A 1 131 ? 1.179 4.421 -0.642 1.00 94.62 131 ASP A O 1
ATOM 1107 N N . ASN A 1 132 ? 2.894 3.024 -0.297 1.00 94.88 132 ASN A N 1
ATOM 1108 C CA . ASN A 1 132 ? 3.095 3.438 1.086 1.00 94.88 132 ASN A CA 1
ATOM 1109 C C . ASN A 1 132 ? 3.945 4.692 1.206 1.00 94.88 132 ASN A C 1
ATOM 1111 O O . ASN A 1 132 ? 3.622 5.516 2.050 1.00 94.88 132 ASN A O 1
ATOM 1115 N N . ILE A 1 133 ? 4.960 4.885 0.362 1.00 97.94 133 ILE A N 1
ATOM 1116 C CA . ILE A 1 133 ? 5.734 6.133 0.345 1.00 97.94 133 ILE A CA 1
ATOM 1117 C C . ILE A 1 133 ? 4.805 7.326 0.094 1.00 97.94 133 ILE A C 1
ATOM 1119 O O . ILE A 1 133 ? 4.868 8.299 0.843 1.00 97.94 133 ILE A O 1
ATOM 1123 N N . ASP A 1 134 ? 3.878 7.226 -0.864 1.00 97.12 134 ASP A N 1
ATOM 1124 C CA . ASP A 1 134 ? 2.853 8.257 -1.090 1.00 97.12 134 ASP A CA 1
ATOM 1125 C C . ASP A 1 134 ? 2.029 8.540 0.181 1.00 97.12 134 ASP A C 1
ATOM 1127 O O . ASP A 1 134 ? 1.840 9.687 0.587 1.00 97.12 134 ASP A O 1
ATOM 1131 N N . SER A 1 135 ? 1.600 7.481 0.872 1.00 97.19 135 SER A N 1
ATOM 1132 C CA . SER A 1 135 ? 0.823 7.591 2.112 1.00 97.19 135 SER A CA 1
ATOM 1133 C C . SER A 1 135 ? 1.621 8.179 3.282 1.00 97.19 135 SER A C 1
ATOM 1135 O O . SER A 1 135 ? 1.072 8.939 4.082 1.00 97.19 135 SER A O 1
ATOM 1137 N N . ILE A 1 136 ? 2.913 7.866 3.380 1.00 98.31 136 ILE A N 1
ATOM 1138 C CA . ILE A 1 136 ? 3.814 8.400 4.405 1.00 98.31 136 ILE A CA 1
ATOM 1139 C C . ILE A 1 136 ? 4.068 9.891 4.155 1.00 98.31 136 ILE A C 1
ATOM 1141 O O . ILE A 1 136 ? 3.992 10.679 5.096 1.00 98.31 136 ILE A O 1
ATOM 1145 N N . ILE A 1 137 ? 4.294 10.302 2.901 1.00 97.88 137 ILE A N 1
ATOM 1146 C CA . ILE A 1 137 ? 4.421 11.719 2.5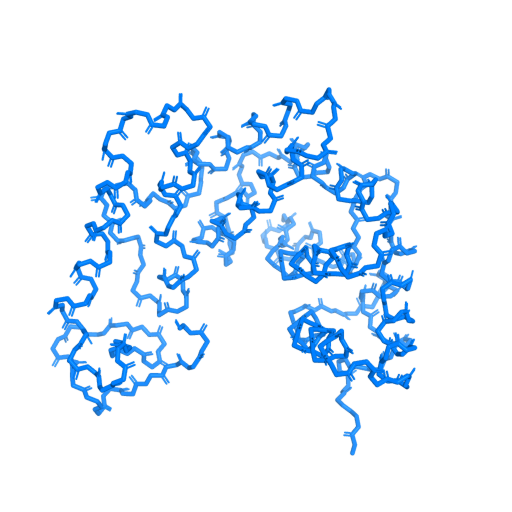20 1.00 97.88 137 ILE A CA 1
ATOM 1147 C C . ILE A 1 137 ? 3.126 12.475 2.845 1.00 97.88 137 ILE A C 1
ATOM 1149 O O . ILE A 1 137 ? 3.162 13.573 3.407 1.00 97.88 137 ILE A O 1
ATOM 1153 N N . TRP A 1 138 ? 1.968 11.890 2.525 1.00 97.81 138 TRP A N 1
ATOM 1154 C CA . TRP A 1 138 ? 0.663 12.472 2.842 1.00 97.81 138 TRP A CA 1
ATOM 1155 C C . TRP A 1 138 ? 0.482 12.718 4.345 1.00 97.81 138 TRP A C 1
ATOM 1157 O O . TRP A 1 138 ? -0.007 13.790 4.720 1.00 97.81 138 TRP A O 1
ATOM 1167 N N . LEU A 1 139 ? 0.901 11.755 5.176 1.00 98.06 139 LEU A N 1
ATOM 1168 C CA . LEU A 1 139 ? 0.837 11.835 6.635 1.00 98.06 139 LEU A CA 1
ATOM 1169 C C . LEU A 1 139 ? 1.807 12.890 7.165 1.00 98.06 139 LEU A C 1
ATOM 1171 O O . LEU A 1 139 ? 1.385 13.782 7.894 1.00 98.06 139 LEU A O 1
ATOM 1175 N N . PHE A 1 140 ? 3.069 12.839 6.730 1.00 98.06 140 PHE A N 1
ATOM 1176 C CA . PHE A 1 140 ? 4.117 13.786 7.111 1.00 98.06 140 PHE A CA 1
ATOM 1177 C C . PHE A 1 140 ? 3.689 15.240 6.885 1.00 98.06 140 PHE A C 1
ATOM 1179 O O . PHE A 1 140 ? 3.830 16.070 7.775 1.00 98.06 140 PHE A O 1
ATOM 1186 N N . ASN A 1 141 ? 3.075 15.541 5.738 1.00 96.75 141 ASN A N 1
ATOM 1187 C CA . ASN A 1 141 ? 2.605 16.892 5.409 1.00 96.75 141 ASN A CA 1
ATOM 1188 C C . ASN A 1 141 ? 1.432 17.392 6.276 1.00 96.75 141 ASN A C 1
ATOM 1190 O O . ASN A 1 141 ? 1.028 18.549 6.150 1.00 96.75 141 ASN A O 1
ATOM 1194 N N . ARG A 1 142 ? 0.844 16.535 7.114 1.00 96.69 142 ARG A N 1
ATOM 1195 C CA . ARG A 1 142 ? -0.311 16.844 7.974 1.00 96.69 142 ARG A CA 1
ATOM 1196 C C . ARG A 1 142 ? -0.008 16.662 9.460 1.00 96.69 142 ARG A C 1
ATOM 1198 O O . ARG A 1 142 ? -0.877 16.916 10.293 1.00 96.69 142 ARG A O 1
ATOM 1205 N N . THR A 1 143 ? 1.210 16.255 9.804 1.00 95.50 143 THR A N 1
ATOM 1206 C CA . THR A 1 143 ? 1.647 16.025 11.181 1.00 95.50 143 THR A CA 1
ATOM 1207 C C . THR A 1 143 ? 2.899 16.835 11.496 1.00 95.50 143 THR A C 1
ATOM 1209 O O . THR A 1 143 ? 3.661 17.211 10.616 1.00 95.50 143 THR A O 1
ATOM 1212 N N . ASN A 1 144 ? 3.111 17.128 12.778 1.00 93.81 144 ASN A N 1
ATOM 1213 C CA . ASN A 1 144 ? 4.291 17.852 13.249 1.00 93.81 144 ASN A CA 1
ATOM 1214 C C . ASN A 1 144 ? 5.201 16.912 14.045 1.00 93.81 144 ASN A C 1
ATOM 1216 O O . ASN A 1 144 ? 4.705 15.999 14.701 1.00 93.81 144 ASN A O 1
ATOM 1220 N N . ASN A 1 145 ? 6.507 17.200 14.077 1.00 93.31 145 ASN A N 1
ATOM 1221 C CA . ASN A 1 145 ? 7.522 16.411 14.795 1.00 93.31 145 ASN A CA 1
ATOM 1222 C C . ASN A 1 145 ? 7.605 14.946 14.322 1.00 93.31 145 ASN A C 1
ATOM 1224 O O . ASN A 1 145 ? 7.768 14.025 15.123 1.00 93.31 145 ASN A O 1
ATOM 1228 N N . THR A 1 146 ? 7.470 14.732 13.014 1.00 96.94 146 THR A N 1
ATOM 1229 C CA . THR A 1 146 ? 7.384 13.404 12.391 1.00 96.94 146 THR A CA 1
ATOM 1230 C C . THR A 1 146 ? 8.473 13.161 11.349 1.00 96.94 146 THR A C 1
ATOM 1232 O O . THR A 1 146 ? 8.267 12.392 10.419 1.00 96.94 146 THR A O 1
ATOM 1235 N N . ASP A 1 147 ? 9.646 13.777 11.505 1.00 96.94 147 ASP A N 1
ATOM 1236 C CA . ASP A 1 147 ? 10.781 13.616 10.577 1.00 96.94 147 ASP A CA 1
ATOM 1237 C C . ASP A 1 147 ? 11.246 12.154 10.452 1.00 96.94 147 ASP A C 1
ATOM 1239 O O . ASP A 1 147 ? 11.735 11.741 9.405 1.00 96.94 147 ASP A O 1
ATOM 1243 N N . TRP A 1 148 ? 10.981 11.326 11.469 1.00 98.06 148 TRP A N 1
ATOM 1244 C CA . TRP A 1 148 ? 11.211 9.878 11.427 1.00 98.06 148 TRP A CA 1
ATOM 1245 C C . TRP A 1 148 ? 10.423 9.160 10.313 1.00 98.06 148 TRP A C 1
ATOM 1247 O O . TRP A 1 148 ? 10.792 8.055 9.911 1.00 98.06 148 TRP A O 1
ATOM 1257 N N . LEU A 1 149 ? 9.346 9.762 9.792 1.00 98.56 149 LEU A N 1
ATOM 1258 C CA . LEU A 1 149 ? 8.638 9.267 8.607 1.00 98.56 149 LEU A CA 1
ATOM 1259 C C . LEU A 1 149 ? 9.510 9.383 7.348 1.00 98.56 149 LEU A C 1
ATOM 1261 O O . LEU A 1 149 ? 9.465 8.500 6.493 1.00 98.56 149 LEU A O 1
ATOM 1265 N N . LEU A 1 150 ? 10.337 10.427 7.244 1.00 98.12 150 LEU A N 1
ATOM 1266 C CA . LEU A 1 150 ? 11.288 10.585 6.141 1.00 98.12 150 LEU A CA 1
ATOM 1267 C C . LEU A 1 150 ? 12.415 9.551 6.252 1.00 98.12 150 LEU A C 1
ATOM 1269 O O . LEU A 1 150 ? 12.756 8.906 5.260 1.00 98.12 150 LEU A O 1
ATOM 1273 N N . ASP A 1 151 ? 12.913 9.300 7.468 1.00 98.19 151 ASP A N 1
ATOM 1274 C CA . ASP A 1 151 ? 13.870 8.217 7.734 1.00 98.19 151 ASP A CA 1
ATOM 1275 C C . ASP A 1 151 ? 13.303 6.845 7.343 1.00 98.19 151 ASP A C 1
ATOM 1277 O O . ASP A 1 151 ? 14.006 6.010 6.763 1.00 98.19 151 ASP A O 1
ATOM 1281 N N . LEU A 1 152 ? 12.017 6.605 7.617 1.00 98.62 152 LEU A N 1
ATOM 1282 C CA . LEU A 1 152 ? 11.331 5.393 7.178 1.00 98.62 152 LEU A CA 1
ATOM 1283 C C . LEU A 1 152 ? 11.305 5.292 5.644 1.00 98.62 152 LEU A C 1
ATOM 1285 O O . LEU A 1 152 ? 11.630 4.228 5.114 1.00 98.62 152 LEU A O 1
ATOM 1289 N N . ILE A 1 153 ? 11.002 6.378 4.926 1.00 98.62 153 ILE A N 1
ATOM 1290 C CA . ILE A 1 153 ? 11.046 6.396 3.454 1.00 98.62 153 ILE A CA 1
ATOM 1291 C C . ILE A 1 153 ? 12.458 6.075 2.940 1.00 98.62 153 ILE A C 1
ATOM 1293 O O . ILE A 1 153 ? 12.598 5.223 2.063 1.00 98.62 153 ILE A O 1
ATOM 1297 N N . HIS A 1 154 ? 13.514 6.670 3.508 1.00 98.19 154 HIS A N 1
ATOM 1298 C CA . HIS A 1 154 ? 14.900 6.351 3.130 1.00 98.19 154 HIS A CA 1
ATOM 1299 C C . HIS A 1 154 ? 15.227 4.865 3.309 1.00 98.19 154 HIS A C 1
ATOM 1301 O O . HIS A 1 154 ? 15.888 4.255 2.461 1.00 98.19 154 HIS A O 1
ATOM 1307 N N . ARG A 1 155 ? 14.757 4.258 4.402 1.00 98.19 155 ARG A N 1
ATOM 1308 C CA . ARG A 1 155 ? 14.964 2.831 4.674 1.00 98.19 155 ARG A CA 1
ATOM 1309 C C . ARG A 1 155 ? 14.199 1.942 3.708 1.00 98.19 155 ARG A C 1
ATOM 1311 O O . ARG A 1 155 ? 14.770 0.948 3.262 1.00 98.19 155 ARG A O 1
ATOM 1318 N N . ILE A 1 156 ? 12.962 2.300 3.375 1.00 98.38 156 ILE A N 1
ATOM 1319 C CA . ILE A 1 156 ? 12.165 1.602 2.365 1.00 98.38 156 ILE A CA 1
ATOM 1320 C C . ILE A 1 156 ? 12.887 1.666 1.014 1.00 98.38 156 ILE A C 1
ATOM 1322 O O . ILE A 1 156 ? 13.224 0.614 0.477 1.00 98.38 156 ILE A O 1
ATOM 1326 N N . HIS A 1 157 ? 13.227 2.863 0.525 1.00 97.75 157 HIS A N 1
ATOM 1327 C CA . HIS A 1 157 ? 13.934 3.056 -0.748 1.00 97.75 157 HIS A CA 1
ATOM 1328 C C . HIS A 1 157 ? 15.234 2.238 -0.825 1.00 97.75 157 HIS A C 1
ATOM 1330 O O . HIS A 1 157 ? 15.514 1.577 -1.819 1.00 97.75 157 HIS A O 1
ATOM 1336 N N . SER A 1 158 ? 16.010 2.213 0.264 1.00 97.62 158 SER A N 1
ATOM 1337 C CA . SER A 1 158 ? 17.305 1.518 0.307 1.00 97.62 158 SER A CA 1
ATOM 1338 C C . SER A 1 158 ? 17.213 -0.015 0.338 1.00 97.62 158 SER A C 1
ATOM 1340 O O . SER A 1 158 ? 18.235 -0.681 0.176 1.00 97.62 158 SER A O 1
ATOM 1342 N N . ASN A 1 159 ? 16.043 -0.594 0.631 1.00 98.06 159 ASN A N 1
ATOM 1343 C CA . ASN A 1 159 ? 15.892 -2.043 0.832 1.00 98.06 159 ASN A CA 1
ATOM 1344 C C . ASN A 1 159 ? 14.820 -2.692 -0.053 1.00 98.06 159 ASN A C 1
ATOM 1346 O O . ASN A 1 159 ? 14.871 -3.906 -0.240 1.00 98.06 159 ASN A O 1
ATOM 1350 N N . ALA A 1 160 ? 13.870 -1.922 -0.581 1.00 97.38 160 ALA A N 1
ATOM 1351 C CA . ALA A 1 160 ? 12.852 -2.391 -1.512 1.00 97.38 160 ALA A CA 1
ATOM 1352 C C . ALA A 1 160 ? 13.443 -2.707 -2.901 1.00 97.38 160 ALA A C 1
ATOM 1354 O O . ALA A 1 160 ? 14.654 -2.637 -3.129 1.00 97.38 160 ALA A O 1
ATOM 1355 N N . ALA A 1 161 ? 12.583 -3.097 -3.841 1.00 97.62 161 ALA A N 1
ATOM 1356 C CA . ALA A 1 161 ? 12.977 -3.295 -5.225 1.00 97.62 161 ALA A CA 1
ATOM 1357 C C . ALA A 1 161 ? 13.535 -1.994 -5.816 1.00 97.62 161 ALA A C 1
ATOM 1359 O O . ALA A 1 161 ? 12.943 -0.925 -5.672 1.00 97.62 161 ALA A O 1
ATOM 1360 N N . ASN A 1 162 ? 14.673 -2.100 -6.497 1.00 97.19 162 ASN A N 1
ATOM 1361 C CA . ASN A 1 162 ? 15.325 -0.958 -7.119 1.00 97.19 162 ASN A CA 1
ATOM 1362 C C . ASN A 1 162 ? 14.602 -0.583 -8.421 1.00 97.19 162 ASN A C 1
ATOM 1364 O O . ASN A 1 162 ? 14.785 -1.243 -9.442 1.00 97.19 162 ASN A O 1
ATOM 1368 N N . TRP A 1 163 ? 13.815 0.491 -8.368 1.00 97.62 163 TRP A N 1
ATOM 1369 C CA . TRP A 1 163 ? 13.154 1.098 -9.526 1.00 97.62 163 TRP A CA 1
ATOM 1370 C C . TRP A 1 163 ? 13.994 2.202 -10.196 1.00 97.62 163 TRP A C 1
ATOM 1372 O O . TRP A 1 163 ? 13.552 2.780 -11.184 1.00 97.62 163 TRP A O 1
ATOM 1382 N N . MET A 1 164 ? 15.193 2.520 -9.694 1.00 96.56 164 MET A N 1
ATOM 1383 C CA . MET A 1 164 ? 16.057 3.564 -10.265 1.00 96.56 164 MET A CA 1
ATOM 1384 C C . MET A 1 164 ? 16.745 3.117 -11.556 1.00 96.56 164 MET A C 1
ATOM 1386 O O . MET A 1 164 ? 16.799 3.875 -12.525 1.00 96.56 164 MET A O 1
ATOM 1390 N N . ASP A 1 165 ? 17.284 1.897 -11.558 1.00 91.50 165 ASP A N 1
ATOM 1391 C CA . ASP A 1 165 ? 18.229 1.465 -12.594 1.00 91.50 165 ASP A CA 1
ATOM 1392 C C . ASP A 1 165 ? 17.568 0.677 -13.731 1.00 91.50 165 ASP A C 1
ATOM 1394 O O . ASP A 1 165 ? 17.969 0.791 -14.891 1.00 91.50 165 ASP A O 1
ATOM 1398 N N . SER A 1 166 ? 16.583 -0.165 -13.407 1.00 89.50 166 SER A N 1
ATOM 1399 C CA . SER A 1 166 ? 15.918 -1.053 -14.366 1.00 89.50 166 SER A CA 1
ATOM 1400 C C . SER A 1 166 ? 14.596 -1.581 -13.818 1.00 89.50 166 SER A C 1
ATOM 1402 O O . SER A 1 166 ? 14.390 -1.566 -12.609 1.00 89.50 166 SER A O 1
ATOM 1404 N N . LEU A 1 167 ? 13.752 -2.129 -14.695 1.00 94.44 167 LEU A N 1
ATOM 1405 C CA . LEU A 1 167 ? 12.495 -2.764 -14.311 1.00 94.44 167 LEU A CA 1
ATOM 1406 C C . LEU A 1 167 ? 12.741 -4.028 -13.446 1.00 94.44 167 LEU A C 1
ATOM 1408 O O . LEU A 1 167 ? 13.198 -5.045 -13.978 1.00 94.44 167 LEU A O 1
ATOM 1412 N N . PRO A 1 168 ? 12.418 -4.023 -12.136 1.00 96.12 168 PRO A N 1
ATOM 1413 C CA . PRO A 1 168 ? 12.768 -5.113 -11.221 1.00 96.12 168 PRO A CA 1
ATOM 1414 C C . PRO A 1 168 ? 11.856 -6.342 -11.358 1.00 96.12 168 PRO A C 1
ATOM 1416 O O . PRO A 1 168 ? 12.104 -7.386 -10.757 1.00 96.12 168 PRO A O 1
ATOM 1419 N N . THR A 1 169 ? 10.768 -6.230 -12.117 1.00 96.38 169 THR A N 1
ATOM 1420 C CA . THR A 1 169 ? 9.742 -7.263 -12.250 1.00 96.38 169 THR A CA 1
ATOM 1421 C C . THR A 1 169 ? 9.002 -7.118 -13.573 1.00 96.38 169 THR A C 1
ATOM 1423 O O . THR A 1 169 ? 8.898 -6.027 -14.119 1.00 96.38 169 THR A O 1
ATOM 1426 N N . ARG A 1 170 ? 8.471 -8.226 -14.091 1.00 95.50 170 ARG A N 1
ATOM 1427 C CA . ARG A 1 170 ? 7.587 -8.228 -15.266 1.00 95.50 170 ARG A CA 1
ATOM 1428 C C . ARG A 1 170 ? 6.116 -8.375 -14.894 1.00 95.50 170 ARG A C 1
ATOM 1430 O O . ARG A 1 170 ? 5.280 -8.390 -15.786 1.00 95.50 170 ARG A O 1
ATOM 1437 N N . HIS A 1 171 ? 5.807 -8.505 -13.608 1.00 97.06 171 HIS A N 1
ATOM 1438 C CA . HIS A 1 171 ? 4.440 -8.678 -13.147 1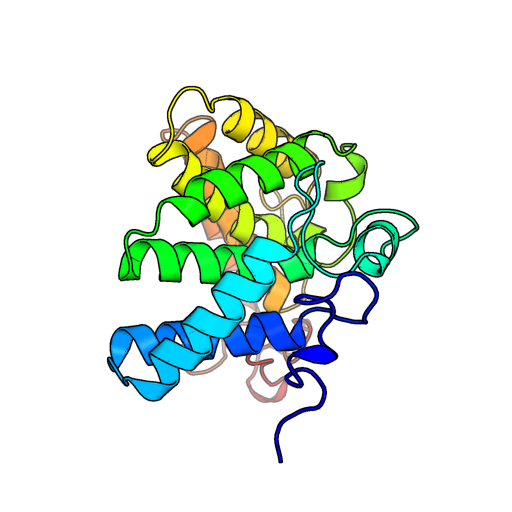.00 97.06 171 HIS A CA 1
ATOM 1439 C C . HIS A 1 171 ? 3.665 -7.376 -13.342 1.00 97.06 171 HIS A C 1
ATOM 1441 O O . HIS A 1 171 ? 4.081 -6.336 -12.831 1.00 97.06 171 HIS A O 1
ATOM 1447 N N . ASN A 1 172 ? 2.530 -7.447 -14.036 1.00 94.69 172 ASN A N 1
ATOM 1448 C CA . ASN A 1 172 ? 1.717 -6.303 -14.448 1.00 94.69 172 ASN A CA 1
ATOM 1449 C C . ASN A 1 172 ? 1.393 -5.374 -13.261 1.00 94.69 172 ASN A C 1
ATOM 1451 O O . ASN A 1 172 ? 1.857 -4.236 -13.208 1.00 94.69 172 ASN A O 1
ATOM 1455 N N . VAL A 1 173 ? 0.725 -5.907 -12.236 1.00 95.75 173 VAL A N 1
ATOM 1456 C CA . VAL A 1 173 ? 0.363 -5.148 -11.025 1.00 95.75 173 VAL A CA 1
ATOM 1457 C C . VAL A 1 173 ? 1.569 -4.547 -10.305 1.00 95.75 173 VAL A C 1
ATOM 1459 O O . VAL A 1 173 ? 1.531 -3.391 -9.887 1.00 95.75 173 VAL A O 1
ATOM 1462 N N . ASN A 1 174 ? 2.667 -5.301 -10.168 1.00 97.31 174 ASN A N 1
ATOM 1463 C CA . ASN A 1 174 ? 3.865 -4.782 -9.505 1.00 97.31 174 ASN A CA 1
ATOM 1464 C C . ASN A 1 174 ? 4.442 -3.579 -10.256 1.00 97.31 174 ASN A C 1
ATOM 1466 O O . ASN A 1 174 ? 4.914 -2.640 -9.622 1.00 97.31 174 ASN A O 1
ATOM 1470 N N . ILE A 1 175 ? 4.401 -3.601 -11.591 1.00 97.00 175 ILE A N 1
ATOM 1471 C CA . ILE A 1 175 ? 4.798 -2.463 -12.422 1.00 97.00 175 ILE A CA 1
ATOM 1472 C C . ILE A 1 175 ? 3.882 -1.284 -12.128 1.00 97.00 175 ILE A C 1
ATOM 1474 O O . ILE A 1 175 ? 4.390 -0.249 -11.706 1.00 97.00 175 ILE A O 1
ATOM 1478 N N . ALA A 1 176 ? 2.565 -1.450 -12.277 1.00 95.31 176 ALA A N 1
ATOM 1479 C CA . ALA A 1 176 ? 1.579 -0.383 -12.096 1.00 95.31 176 ALA A CA 1
ATOM 1480 C C . ALA A 1 176 ? 1.666 0.289 -10.715 1.00 95.31 176 ALA A C 1
ATOM 1482 O O . ALA A 1 176 ? 1.569 1.513 -10.591 1.00 95.31 176 ALA A O 1
ATOM 1483 N N . GLN A 1 177 ? 1.921 -0.498 -9.670 1.00 95.81 177 GLN A N 1
ATOM 1484 C CA . GLN A 1 177 ? 2.037 0.004 -8.304 1.00 95.81 177 GLN A CA 1
ATOM 1485 C C . GLN A 1 177 ? 3.446 0.481 -7.941 1.00 95.81 177 GLN A C 1
ATOM 1487 O O . GLN A 1 177 ? 3.585 1.300 -7.042 1.00 95.81 177 GLN A O 1
ATOM 1492 N N . GLY A 1 178 ? 4.499 0.008 -8.605 1.00 97.00 178 GLY A N 1
ATOM 1493 C CA . GLY A 1 178 ? 5.879 0.259 -8.188 1.00 97.00 178 GLY A CA 1
ATOM 1494 C C . GLY A 1 178 ? 6.596 1.376 -8.942 1.00 97.00 178 GLY A C 1
ATOM 1495 O O . GLY A 1 178 ? 7.333 2.147 -8.328 1.00 97.00 178 GLY A O 1
ATOM 1496 N N . PHE A 1 179 ? 6.357 1.520 -10.250 1.00 96.62 179 PHE A N 1
ATOM 1497 C CA . PHE A 1 179 ? 7.237 2.286 -11.153 1.00 96.62 179 PHE A CA 1
ATOM 1498 C C . PHE A 1 179 ? 7.428 3.768 -10.797 1.00 96.62 179 PHE A C 1
ATOM 1500 O O . PHE A 1 179 ? 8.424 4.372 -11.194 1.00 96.62 179 PHE A O 1
ATOM 1507 N N . ARG A 1 180 ? 6.481 4.353 -10.054 1.00 96.44 180 ARG A N 1
ATOM 1508 C CA . ARG A 1 180 ? 6.492 5.758 -9.619 1.00 96.44 180 ARG A CA 1
ATOM 1509 C C . ARG A 1 180 ? 7.307 6.021 -8.350 1.00 96.44 180 ARG A C 1
ATOM 1511 O O . ARG A 1 180 ? 7.410 7.168 -7.924 1.00 96.44 180 ARG A O 1
ATOM 1518 N N . GLU A 1 181 ? 7.867 4.975 -7.738 1.00 97.69 181 GLU A N 1
ATOM 1519 C CA . GLU A 1 181 ? 8.653 5.078 -6.502 1.00 97.69 181 GLU A CA 1
ATOM 1520 C C . GLU A 1 181 ? 9.794 6.103 -6.594 1.00 97.69 181 GLU A C 1
ATOM 1522 O O . GLU A 1 181 ? 9.834 6.972 -5.719 1.00 97.69 181 GLU A O 1
ATOM 1527 N N . PRO A 1 182 ? 10.630 6.127 -7.654 1.00 97.88 182 PRO A N 1
ATOM 1528 C CA . PRO A 1 182 ? 11.712 7.100 -7.745 1.00 97.88 182 PRO A C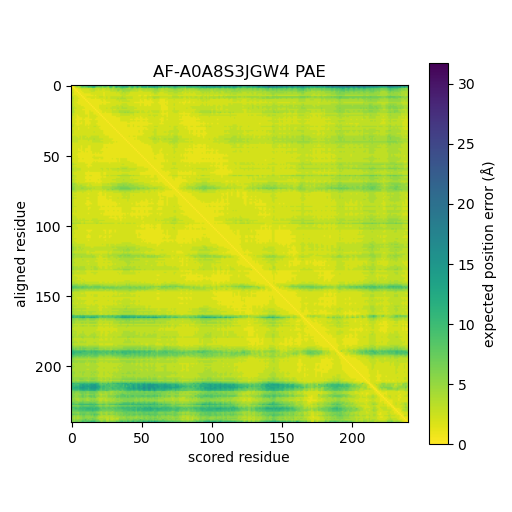A 1
ATOM 1529 C C . PRO A 1 182 ? 11.211 8.545 -7.678 1.00 97.88 182 PRO A C 1
ATOM 1531 O O . PRO A 1 182 ? 11.749 9.369 -6.938 1.00 97.88 182 PRO A O 1
ATOM 1534 N N . ALA A 1 183 ? 10.140 8.861 -8.414 1.00 97.06 183 ALA A N 1
ATOM 1535 C CA . ALA A 1 183 ? 9.563 10.198 -8.426 1.00 97.06 183 ALA A CA 1
ATOM 1536 C C . ALA A 1 183 ? 9.022 10.607 -7.052 1.00 97.06 183 ALA A C 1
ATOM 1538 O O . ALA A 1 183 ? 9.242 11.744 -6.634 1.00 97.06 183 ALA A O 1
ATOM 1539 N N . LEU A 1 184 ? 8.378 9.690 -6.325 1.00 97.06 184 LEU A N 1
ATOM 1540 C CA . LEU A 1 184 ? 7.929 9.961 -4.959 1.00 97.06 184 LEU A CA 1
ATOM 1541 C C . LEU A 1 184 ? 9.108 10.194 -4.014 1.00 97.06 184 LEU A C 1
ATOM 1543 O O . LEU A 1 184 ? 9.094 11.142 -3.231 1.00 97.06 184 LEU A O 1
ATOM 1547 N N . TYR A 1 185 ? 10.154 9.376 -4.121 1.00 97.69 185 TYR A N 1
ATOM 1548 C CA . TYR A 1 185 ? 11.346 9.520 -3.296 1.00 97.69 185 TYR A CA 1
ATOM 1549 C C . TYR A 1 185 ? 12.068 10.853 -3.532 1.00 97.69 185 TYR A C 1
ATOM 1551 O O . TYR A 1 185 ? 12.601 11.440 -2.588 1.00 97.69 185 TYR A O 1
ATOM 1559 N N . SER A 1 186 ? 12.009 11.401 -4.752 1.00 96.94 186 SER A N 1
ATOM 1560 C CA . SER A 1 186 ? 12.602 12.709 -5.064 1.00 96.94 186 SER A CA 1
ATOM 1561 C C . SER A 1 186 ? 12.080 13.844 -4.173 1.00 96.94 186 SER A C 1
ATOM 1563 O O . SER A 1 186 ? 12.851 14.743 -3.835 1.00 96.94 186 SER A O 1
ATOM 1565 N N . PHE A 1 187 ? 10.819 13.778 -3.717 1.00 94.38 187 PHE A N 1
ATOM 1566 C CA . PHE A 1 187 ? 10.251 14.759 -2.786 1.00 94.38 187 PHE A CA 1
ATOM 1567 C C . PHE A 1 187 ? 10.944 14.771 -1.419 1.00 94.38 187 PHE A C 1
ATOM 1569 O O . PHE A 1 187 ? 10.898 15.789 -0.733 1.00 94.38 187 PHE A O 1
ATOM 1576 N N . VAL A 1 188 ? 11.585 13.664 -1.033 1.00 93.81 188 VAL A N 1
ATOM 1577 C CA . VAL A 1 188 ? 12.257 13.507 0.262 1.00 93.81 188 VAL A CA 1
ATOM 1578 C C . VAL A 1 188 ? 13.732 13.897 0.184 1.00 93.81 188 VAL A C 1
ATOM 1580 O O . VAL A 1 188 ? 14.226 14.582 1.073 1.00 93.81 188 VAL A O 1
ATOM 1583 N N . VAL A 1 189 ? 14.446 13.485 -0.871 1.00 94.38 189 VAL A N 1
ATOM 1584 C CA . VAL A 1 189 ? 15.899 13.726 -0.981 1.00 94.38 189 VAL A CA 1
ATOM 1585 C C . VAL A 1 189 ? 16.258 15.057 -1.629 1.00 94.38 189 VAL A C 1
ATOM 1587 O O . VAL A 1 189 ? 17.062 15.814 -1.090 1.00 94.38 189 VAL A O 1
ATOM 1590 N N . ASN A 1 190 ? 15.727 15.319 -2.822 1.00 91.31 190 ASN A N 1
ATOM 1591 C CA . ASN A 1 190 ? 16.050 16.493 -3.620 1.00 91.31 190 ASN A CA 1
ATOM 1592 C C . ASN A 1 190 ? 15.073 16.600 -4.805 1.00 91.31 190 ASN A C 1
ATOM 1594 O O . ASN A 1 190 ? 15.325 16.008 -5.858 1.00 91.31 190 ASN A O 1
ATOM 1598 N N . PRO A 1 191 ? 14.013 17.420 -4.693 1.00 89.00 191 PRO A N 1
ATOM 1599 C CA . PRO A 1 191 ? 13.035 17.594 -5.768 1.00 89.00 191 PRO A CA 1
ATOM 1600 C C . PRO A 1 191 ? 13.622 18.191 -7.056 1.00 89.00 191 PRO A C 1
ATOM 1602 O O . PRO A 1 191 ? 12.984 18.155 -8.104 1.00 89.00 191 PRO A O 1
ATOM 1605 N N . SER A 1 192 ? 14.820 18.785 -6.984 1.00 91.62 192 SER A N 1
ATOM 1606 C CA . SER A 1 192 ? 15.491 19.395 -8.138 1.00 91.62 192 SER A CA 1
ATOM 1607 C C . SER A 1 192 ? 16.381 18.416 -8.903 1.00 91.62 192 SER A C 1
ATOM 1609 O O . SER A 1 192 ? 16.900 18.783 -9.957 1.00 91.62 192 SER A O 1
ATOM 1611 N N . ASP A 1 193 ? 16.596 17.201 -8.390 1.00 94.06 193 ASP A N 1
ATOM 1612 C CA . ASP A 1 193 ? 17.382 16.180 -9.077 1.00 94.06 193 ASP A CA 1
ATOM 1613 C C . ASP A 1 193 ? 16.524 15.477 -10.148 1.00 94.06 193 ASP A C 1
ATOM 1615 O O . ASP A 1 193 ? 15.598 14.728 -9.820 1.00 94.06 193 ASP A O 1
ATOM 1619 N N . PRO A 1 194 ? 16.817 15.674 -11.447 1.00 95.50 194 PRO A N 1
ATOM 1620 C CA . PRO A 1 194 ? 16.015 15.091 -12.514 1.00 95.50 194 PRO A CA 1
ATOM 1621 C C . PRO A 1 194 ? 16.213 13.576 -12.663 1.00 95.50 194 PRO A C 1
ATOM 1623 O O . PRO A 1 194 ? 15.464 12.960 -13.422 1.00 95.50 194 PRO A O 1
ATOM 1626 N N . SER A 1 195 ? 17.215 12.969 -12.014 1.00 96.62 195 SER A N 1
ATOM 1627 C CA . SER A 1 195 ? 17.531 11.542 -12.169 1.00 96.62 195 SER A CA 1
ATOM 1628 C C . SER A 1 195 ? 16.392 10.637 -11.694 1.00 96.62 195 SER A C 1
ATOM 1630 O O . SER A 1 195 ? 16.014 9.716 -12.413 1.00 96.62 195 SER A O 1
ATOM 1632 N N . PHE A 1 196 ? 15.773 10.955 -10.557 1.00 97.00 196 PHE A N 1
ATOM 1633 C CA . PHE A 1 196 ? 14.646 10.213 -9.986 1.00 97.00 196 PHE A CA 1
ATOM 1634 C C . PHE A 1 196 ? 13.396 10.260 -10.869 1.00 97.00 196 PHE A C 1
ATOM 1636 O O . PHE A 1 196 ? 12.788 9.236 -11.186 1.00 97.00 196 PHE A O 1
ATOM 1643 N N . ILE A 1 197 ? 13.034 11.460 -11.330 1.00 96.25 197 ILE A N 1
ATOM 1644 C CA . ILE A 1 197 ? 11.908 11.640 -12.252 1.00 96.25 197 ILE A CA 1
ATOM 1645 C C . ILE A 1 197 ? 12.179 10.887 -13.556 1.00 96.25 197 ILE A C 1
ATOM 1647 O O . ILE A 1 197 ? 11.313 10.169 -14.053 1.00 96.25 197 ILE A O 1
ATOM 1651 N N . ARG A 1 198 ? 13.402 10.989 -14.087 1.00 97.19 198 ARG A N 1
ATOM 1652 C CA . ARG A 1 198 ? 13.801 10.275 -15.302 1.00 97.19 198 ARG A CA 1
ATOM 1653 C C . ARG A 1 198 ? 13.742 8.761 -15.131 1.00 97.19 198 ARG A C 1
ATOM 1655 O O . ARG A 1 198 ? 13.274 8.101 -16.045 1.00 97.19 198 ARG A O 1
ATOM 1662 N N . ALA A 1 199 ? 14.150 8.214 -13.988 1.00 97.56 199 ALA A N 1
ATOM 1663 C CA . ALA A 1 199 ? 14.039 6.781 -13.716 1.00 97.56 199 ALA A CA 1
ATOM 1664 C C . ALA A 1 199 ? 12.581 6.294 -13.785 1.00 97.56 199 ALA A C 1
ATOM 1666 O O . ALA A 1 199 ? 12.293 5.294 -14.440 1.00 97.56 199 ALA A O 1
ATOM 1667 N N . THR A 1 200 ? 11.642 7.053 -13.208 1.00 96.94 200 THR A N 1
ATOM 1668 C CA . THR A 1 200 ? 10.201 6.747 -13.308 1.00 96.94 200 THR A CA 1
ATOM 1669 C C . THR A 1 200 ? 9.730 6.708 -14.764 1.00 96.94 200 THR A C 1
ATOM 1671 O O . THR A 1 200 ? 9.095 5.739 -15.183 1.00 96.94 200 THR A O 1
ATOM 1674 N N . TYR A 1 201 ? 10.075 7.729 -15.557 1.00 97.00 201 TYR A N 1
ATOM 1675 C CA . TYR A 1 201 ? 9.708 7.770 -16.976 1.00 97.00 201 TYR A CA 1
ATOM 1676 C C . TYR A 1 201 ? 10.386 6.670 -17.791 1.00 97.00 201 TYR A C 1
ATOM 1678 O O . TYR A 1 201 ? 9.727 6.066 -18.627 1.00 97.00 201 TYR A O 1
ATOM 1686 N N . ASN A 1 202 ? 11.650 6.345 -17.518 1.00 97.44 202 ASN A N 1
ATOM 1687 C CA . ASN A 1 202 ? 12.354 5.261 -18.199 1.00 97.44 202 ASN A CA 1
ATOM 1688 C C . ASN A 1 202 ? 11.647 3.913 -17.987 1.00 97.44 202 ASN A C 1
ATOM 1690 O O . ASN A 1 202 ? 11.473 3.171 -18.950 1.00 97.44 202 ASN A O 1
ATOM 1694 N N . ASN A 1 203 ? 11.201 3.605 -16.761 1.00 97.12 203 ASN A N 1
ATOM 1695 C CA . ASN A 1 203 ? 10.429 2.386 -16.489 1.00 97.12 203 ASN A CA 1
ATOM 1696 C C . ASN A 1 203 ? 9.103 2.374 -17.262 1.00 97.12 203 ASN A C 1
ATOM 1698 O O . ASN A 1 203 ? 8.762 1.370 -17.888 1.00 97.12 203 ASN A O 1
ATOM 1702 N N . TYR A 1 204 ? 8.369 3.491 -17.241 1.00 95.69 204 TYR A N 1
ATOM 1703 C CA . TYR A 1 204 ? 7.110 3.630 -17.974 1.00 95.69 204 TYR A CA 1
ATOM 1704 C C . TYR A 1 204 ? 7.312 3.449 -19.484 1.00 95.69 204 TYR A C 1
ATOM 1706 O O . TYR A 1 204 ? 6.646 2.627 -20.110 1.00 95.69 204 TYR A O 1
ATOM 1714 N N . GLU A 1 205 ? 8.267 4.170 -20.071 1.00 95.69 205 GLU A N 1
ATOM 1715 C CA . GLU A 1 205 ? 8.587 4.091 -21.496 1.00 95.69 205 GLU A CA 1
ATOM 1716 C C . GLU A 1 205 ? 9.063 2.694 -21.889 1.00 95.69 205 GLU A C 1
ATOM 1718 O O . GLU A 1 205 ? 8.660 2.194 -22.935 1.00 95.69 205 GLU A O 1
ATOM 1723 N N . GLN A 1 206 ? 9.871 2.029 -21.059 1.00 95.06 206 GLN A N 1
ATOM 1724 C CA . GLN A 1 206 ? 10.298 0.653 -21.311 1.00 95.06 206 GLN A CA 1
ATOM 1725 C C . GLN A 1 206 ? 9.091 -0.283 -21.458 1.00 95.06 206 GLN A C 1
ATOM 1727 O O . GLN A 1 206 ? 9.001 -1.020 -22.440 1.00 95.06 206 GLN A O 1
ATOM 1732 N N . VAL A 1 207 ? 8.144 -0.225 -20.517 1.00 95.25 207 VAL A N 1
ATOM 1733 C CA . VAL A 1 207 ? 6.948 -1.080 -20.530 1.00 95.25 207 VAL A CA 1
ATOM 1734 C C . VAL A 1 207 ? 6.035 -0.730 -21.701 1.00 95.25 207 VAL A C 1
ATOM 1736 O O . VAL A 1 207 ? 5.597 -1.624 -22.423 1.00 95.25 207 VAL A O 1
ATOM 1739 N N . MET A 1 208 ? 5.783 0.555 -21.943 1.00 94.81 208 MET A N 1
ATOM 1740 C CA . MET A 1 208 ? 4.872 0.984 -23.007 1.00 94.81 208 MET A CA 1
ATOM 1741 C C . MET A 1 208 ? 5.443 0.761 -24.410 1.00 94.81 208 MET A C 1
ATOM 1743 O O . MET A 1 208 ? 4.693 0.413 -25.321 1.00 94.81 208 MET A O 1
ATOM 1747 N N . ASN A 1 209 ? 6.756 0.892 -24.599 1.00 94.00 209 ASN A N 1
ATOM 1748 C CA . ASN A 1 209 ? 7.393 0.604 -25.884 1.00 94.00 209 ASN A CA 1
ATOM 1749 C C . ASN A 1 209 ? 7.368 -0.895 -26.214 1.00 94.00 209 ASN A C 1
ATOM 1751 O O . ASN A 1 209 ? 7.201 -1.257 -27.378 1.00 94.00 209 ASN A O 1
ATOM 1755 N N . GLU A 1 210 ? 7.534 -1.770 -25.216 1.00 93.69 210 GLU A N 1
ATOM 1756 C CA . GLU A 1 210 ? 7.590 -3.222 -25.435 1.00 93.69 210 GLU A CA 1
ATOM 1757 C C . GLU A 1 210 ? 6.197 -3.875 -25.434 1.00 93.69 210 GLU A C 1
ATOM 1759 O O . GLU A 1 210 ? 5.917 -4.731 -26.274 1.00 93.69 210 GLU A O 1
ATOM 1764 N N . PHE A 1 211 ? 5.306 -3.452 -24.534 1.00 94.88 211 PHE A N 1
ATOM 1765 C CA . PHE A 1 211 ? 4.021 -4.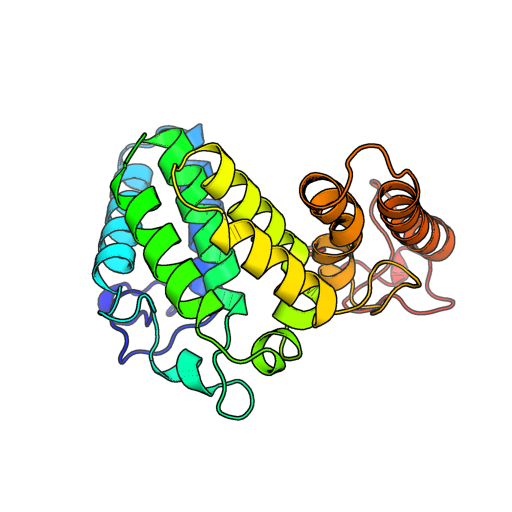110 -24.262 1.00 94.88 211 PHE A CA 1
ATOM 1766 C C . PHE A 1 211 ? 2.804 -3.192 -24.432 1.00 94.88 211 PHE A C 1
ATOM 1768 O O . PHE A 1 211 ? 1.673 -3.669 -24.396 1.00 94.88 211 PHE A O 1
ATOM 1775 N N . GLY A 1 212 ? 2.991 -1.891 -24.662 1.00 93.19 212 GLY A N 1
ATOM 1776 C CA . GLY A 1 212 ? 1.908 -0.901 -24.751 1.00 93.19 212 GLY A CA 1
ATOM 1777 C C . GLY A 1 212 ? 1.100 -0.928 -26.050 1.00 93.19 212 GLY A C 1
ATOM 1778 O O . GLY A 1 212 ? 0.317 -0.018 -26.301 1.00 93.19 212 GLY A O 1
ATOM 1779 N N . GLN A 1 213 ? 1.254 -1.950 -26.902 1.00 87.31 213 GLN A N 1
ATOM 1780 C CA . GLN A 1 213 ? 0.428 -2.139 -28.111 1.00 87.31 213 GLN A CA 1
ATOM 1781 C C . GLN A 1 213 ? -0.964 -2.713 -27.780 1.00 87.31 213 GLN A C 1
ATOM 1783 O O . GLN A 1 213 ? -1.613 -3.367 -28.600 1.00 87.31 213 GLN A O 1
ATOM 1788 N N . PHE A 1 214 ? -1.426 -2.443 -26.561 1.00 84.31 214 PHE A N 1
ATOM 1789 C CA . PHE A 1 214 ? -2.709 -2.841 -26.024 1.00 84.31 214 PHE A CA 1
ATOM 1790 C C . PHE A 1 214 ? -3.689 -1.650 -26.112 1.00 84.31 214 PHE A C 1
ATOM 1792 O O . PHE A 1 214 ? -3.353 -0.534 -25.707 1.00 84.31 214 PHE A O 1
ATOM 1799 N N . PRO A 1 215 ? -4.902 -1.829 -26.666 1.00 82.12 215 PRO A N 1
ATOM 1800 C CA . PRO A 1 215 ? -5.892 -0.760 -26.760 1.00 82.12 215 PRO A CA 1
ATOM 1801 C C . PRO A 1 215 ? -6.247 -0.141 -25.402 1.00 82.12 215 PRO A C 1
ATOM 1803 O O . PRO A 1 215 ? -6.298 -0.826 -24.388 1.00 82.12 215 PRO A O 1
ATOM 1806 N N . GLY A 1 216 ? -6.572 1.154 -25.393 1.00 82.19 216 GLY A N 1
ATOM 1807 C CA . GLY A 1 216 ? -7.062 1.835 -24.188 1.00 82.19 216 GLY A CA 1
ATOM 1808 C C . GLY A 1 216 ? -5.977 2.356 -23.242 1.00 82.19 216 GLY A C 1
ATOM 1809 O O . GLY A 1 216 ? -6.310 2.812 -22.156 1.00 82.19 216 GLY A O 1
ATOM 1810 N N . GLY A 1 217 ? -4.704 2.337 -23.655 1.00 82.44 217 GLY A N 1
ATOM 1811 C CA . GLY A 1 217 ? -3.595 2.902 -22.875 1.00 82.44 217 GLY A CA 1
ATOM 1812 C C . GLY A 1 217 ? -3.002 1.956 -21.828 1.00 82.44 217 GLY A C 1
ATOM 1813 O O . GLY A 1 217 ? -2.151 2.388 -21.058 1.00 82.44 217 GLY A O 1
ATOM 1814 N N . GLY A 1 218 ? -3.432 0.689 -21.814 1.00 87.25 218 GLY A N 1
ATOM 1815 C CA . GLY A 1 218 ? -2.805 -0.374 -21.029 1.00 87.25 218 GLY A CA 1
ATOM 1816 C C . GLY A 1 218 ? -1.600 -1.002 -21.736 1.00 87.25 218 GLY A C 1
ATOM 1817 O O . GLY A 1 218 ? -1.161 -0.547 -22.795 1.00 87.25 218 GLY A O 1
ATOM 1818 N N . PHE A 1 219 ? -1.096 -2.096 -21.169 1.00 93.19 219 PHE A N 1
ATOM 1819 C CA . PHE A 1 219 ? -0.028 -2.905 -21.753 1.00 93.19 219 PHE A CA 1
ATOM 1820 C C . PHE A 1 219 ? -0.333 -4.403 -21.625 1.00 93.19 219 PHE A C 1
ATOM 1822 O O . PHE A 1 219 ? -1.068 -4.823 -20.740 1.00 93.19 219 PHE A O 1
ATOM 1829 N N . ALA A 1 220 ? 0.202 -5.220 -22.531 1.00 94.44 220 ALA A N 1
ATOM 1830 C CA . ALA A 1 220 ? 0.003 -6.667 -22.543 1.00 94.44 220 ALA A CA 1
ATOM 1831 C C . ALA A 1 220 ? 0.634 -7.337 -21.306 1.00 94.44 220 ALA A C 1
ATOM 1833 O O . ALA A 1 220 ? 1.847 -7.262 -21.095 1.00 94.44 220 ALA A O 1
ATOM 1834 N N . GLY A 1 221 ? -0.186 -8.024 -20.507 1.00 94.38 221 GLY A N 1
ATOM 1835 C CA . GLY A 1 221 ? 0.233 -8.611 -19.235 1.00 94.38 221 GLY A CA 1
ATOM 1836 C C . GLY A 1 221 ? -0.926 -9.268 -18.492 1.00 94.38 221 GLY A C 1
ATOM 1837 O O . GLY A 1 221 ? -1.545 -8.651 -17.635 1.00 94.38 221 GLY A O 1
ATOM 1838 N N . ASP A 1 222 ? -1.210 -10.533 -18.797 1.00 91.69 222 ASP A N 1
ATOM 1839 C CA . ASP A 1 222 ? -2.228 -11.369 -18.133 1.00 91.69 222 ASP A CA 1
ATOM 1840 C C . ASP A 1 222 ? -1.831 -11.884 -16.738 1.00 91.69 222 ASP A C 1
ATOM 1842 O O . ASP A 1 222 ? -2.604 -12.597 -16.113 1.00 91.69 222 ASP A O 1
ATOM 1846 N N . GLU A 1 223 ? -0.619 -11.538 -16.304 1.00 93.06 223 GLU A N 1
ATOM 1847 C CA . GLU A 1 223 ? -0.031 -11.687 -14.962 1.00 93.06 223 GLU A CA 1
ATOM 1848 C C . GLU A 1 223 ? 1.383 -11.085 -15.051 1.00 93.06 223 GLU A C 1
ATOM 1850 O O . GLU A 1 223 ? 1.775 -10.169 -14.334 1.00 93.06 223 GLU A O 1
ATOM 1855 N N . ASN A 1 224 ? 2.149 -11.559 -16.042 1.00 95.44 224 ASN A N 1
ATOM 1856 C CA . ASN A 1 224 ? 3.486 -11.078 -16.374 1.00 95.44 224 ASN A CA 1
ATOM 1857 C C . ASN A 1 224 ? 3.558 -10.633 -17.833 1.00 95.44 224 ASN A C 1
ATOM 1859 O O . ASN A 1 224 ? 3.078 -11.340 -18.715 1.00 95.44 224 ASN A O 1
ATOM 1863 N N . CYS A 1 225 ? 4.262 -9.544 -18.122 1.00 94.44 225 CYS A N 1
ATOM 1864 C CA . CYS A 1 225 ? 4.645 -9.185 -19.484 1.00 94.44 225 CYS A CA 1
ATOM 1865 C C . CYS A 1 225 ? 5.562 -10.267 -20.077 1.00 94.44 225 CYS A C 1
ATOM 1867 O O . CYS A 1 225 ? 6.573 -10.650 -19.469 1.00 94.44 225 CYS A O 1
ATOM 1869 N N . ARG A 1 226 ? 5.233 -10.775 -21.271 1.00 93.81 226 ARG A N 1
ATOM 1870 C CA . ARG A 1 226 ? 5.983 -11.860 -21.925 1.00 93.81 226 ARG A CA 1
ATOM 1871 C C . ARG A 1 226 ? 6.603 -11.376 -23.227 1.00 93.81 226 ARG A C 1
ATOM 1873 O O . ARG A 1 226 ? 5.907 -10.944 -24.138 1.00 93.81 226 ARG A O 1
ATOM 1880 N N . GLN A 1 227 ? 7.926 -11.494 -23.343 1.00 92.00 227 GLN A N 1
ATOM 1881 C CA . GLN A 1 227 ? 8.626 -11.090 -24.564 1.00 92.00 227 GLN A CA 1
ATOM 1882 C C . GLN A 1 227 ? 8.083 -11.821 -25.793 1.00 92.00 227 GLN A C 1
ATOM 1884 O O . GLN A 1 227 ? 7.896 -13.037 -25.770 1.00 92.00 227 GLN A O 1
ATOM 1889 N N . GLY A 1 228 ? 7.841 -11.066 -26.863 1.00 90.94 228 GLY A N 1
ATOM 1890 C CA . GLY A 1 228 ? 7.232 -11.571 -28.095 1.00 90.94 228 GLY A CA 1
ATOM 1891 C C . GLY A 1 228 ? 5.701 -11.663 -28.070 1.00 90.94 228 GLY A C 1
ATOM 1892 O O . GLY A 1 228 ? 5.114 -11.939 -29.112 1.00 90.94 228 GLY A O 1
ATOM 1893 N N . PHE A 1 229 ? 5.052 -11.398 -26.932 1.00 91.50 229 PHE A N 1
ATOM 1894 C CA . PHE A 1 229 ? 3.593 -11.396 -26.777 1.00 91.50 229 PHE A CA 1
ATOM 1895 C C . PHE A 1 229 ? 3.068 -9.978 -26.506 1.00 91.50 229 PHE A C 1
ATOM 1897 O O . PHE A 1 229 ? 2.382 -9.727 -25.532 1.00 91.50 229 PHE A O 1
ATOM 1904 N N . SER A 1 230 ? 3.391 -9.017 -27.368 1.00 91.00 230 SER A N 1
ATOM 1905 C CA . SER A 1 230 ? 3.047 -7.603 -27.147 1.00 91.00 230 SER A CA 1
ATOM 1906 C C . SER A 1 230 ? 1.640 -7.204 -27.606 1.00 91.00 230 SER A C 1
ATOM 1908 O O . SER A 1 230 ? 1.252 -6.048 -27.461 1.00 91.00 230 SER A O 1
ATOM 1910 N N . ASP A 1 231 ? 0.877 -8.133 -28.182 1.00 87.25 231 ASP A N 1
ATOM 1911 C CA . ASP A 1 231 ? -0.448 -7.861 -28.733 1.00 87.25 231 ASP A CA 1
ATOM 1912 C C . ASP A 1 231 ? -1.594 -8.265 -27.780 1.00 87.25 231 ASP A C 1
ATOM 1914 O O . ASP A 1 231 ? -1.384 -9.018 -26.823 1.00 87.25 231 ASP A O 1
ATOM 1918 N N . PRO A 1 232 ? -2.840 -7.823 -28.045 1.00 85.88 232 PRO A N 1
ATOM 1919 C CA . PRO A 1 232 ? -3.974 -8.051 -27.147 1.00 85.88 232 PRO A CA 1
ATOM 1920 C C . PRO A 1 232 ? -4.337 -9.515 -26.878 1.00 85.88 232 PRO A C 1
ATOM 1922 O O . PRO A 1 232 ? -5.102 -9.777 -25.953 1.00 85.88 232 PRO A O 1
ATOM 1925 N N . ARG A 1 233 ? -3.814 -10.483 -27.645 1.00 89.94 233 ARG A N 1
ATOM 1926 C CA . ARG A 1 233 ? -4.032 -11.916 -27.384 1.00 89.94 233 ARG A CA 1
ATOM 1927 C C . ARG A 1 233 ? -3.325 -12.384 -26.121 1.00 89.94 233 ARG A C 1
ATOM 1929 O O . ARG A 1 233 ? -3.735 -13.407 -25.581 1.00 89.94 233 ARG A O 1
ATOM 1936 N N . GLN A 1 234 ? -2.288 -11.674 -25.662 1.00 92.06 234 GLN A N 1
ATOM 1937 C CA . GLN A 1 234 ? -1.718 -11.948 -24.347 1.00 92.06 234 GLN A CA 1
ATOM 1938 C C . GLN A 1 234 ? -2.773 -11.745 -23.252 1.00 92.06 234 GLN A C 1
ATOM 1940 O O . GLN A 1 234 ? -2.776 -12.488 -22.281 1.00 92.06 234 GLN A O 1
ATOM 1945 N N . GLY A 1 235 ? -3.680 -10.785 -23.429 1.00 91.00 235 GLY A N 1
ATOM 1946 C CA . GLY A 1 235 ? -4.613 -10.372 -22.393 1.00 91.00 235 GLY A CA 1
ATOM 1947 C C . GLY A 1 235 ? -4.002 -9.364 -21.421 1.00 91.00 235 GLY A C 1
ATOM 1948 O O . GLY A 1 235 ? -2.879 -8.883 -21.597 1.00 91.00 235 GLY A O 1
ATOM 1949 N N . PHE A 1 236 ? -4.800 -9.020 -20.416 1.00 89.75 236 PHE A N 1
ATOM 1950 C CA . PHE A 1 236 ? -4.486 -8.008 -19.420 1.00 89.75 236 PHE A CA 1
ATOM 1951 C C . PHE A 1 236 ? -5.139 -8.378 -18.092 1.00 89.75 236 PHE A C 1
ATOM 1953 O O . PHE A 1 236 ? -6.353 -8.581 -18.024 1.00 89.75 236 PHE A O 1
ATOM 1960 N N . GLU A 1 237 ? -4.324 -8.478 -17.051 1.00 91.94 237 GLU A N 1
ATOM 1961 C CA . GLU A 1 237 ? -4.781 -8.564 -15.671 1.00 91.94 237 GLU A CA 1
ATOM 1962 C C . GLU A 1 237 ? -5.279 -7.183 -15.229 1.00 91.94 237 GLU A C 1
ATOM 1964 O O . GLU A 1 237 ? -4.524 -6.217 -15.214 1.00 91.94 237 GLU A O 1
ATOM 1969 N N . THR A 1 238 ? -6.551 -7.079 -14.849 1.00 89.62 238 THR A N 1
ATOM 1970 C CA . THR A 1 238 ? -7.213 -5.793 -14.562 1.00 89.62 238 THR A CA 1
ATOM 1971 C C . THR A 1 238 ? -6.749 -5.098 -13.281 1.00 89.62 238 THR A C 1
ATOM 1973 O O . THR A 1 238 ? -7.221 -4.004 -12.984 1.00 89.62 238 THR A O 1
ATOM 1976 N N . CYS A 1 239 ? -5.915 -5.759 -12.476 1.00 87.69 239 CYS A N 1
ATOM 1977 C CA . CYS A 1 239 ? -5.355 -5.191 -11.253 1.00 87.69 239 CYS A CA 1
ATOM 1978 C C . CYS A 1 239 ? -4.180 -4.236 -11.519 1.00 87.69 239 CYS A C 1
ATOM 1980 O O . CYS A 1 239 ? -3.880 -3.419 -10.646 1.00 87.69 239 CYS A O 1
ATOM 1982 N N . GLY A 1 240 ? -3.495 -4.380 -12.661 1.00 80.94 240 GLY A N 1
ATOM 1983 C CA . GLY A 1 240 ? -2.450 -3.452 -13.109 1.00 80.94 240 GLY A CA 1
ATOM 1984 C C . GLY A 1 240 ? -3.029 -2.303 -13.915 1.00 80.94 240 GLY A C 1
ATOM 1985 O O . GLY A 1 240 ? -2.327 -1.278 -14.046 1.00 80.94 240 GLY A O 1
#

InterPro domains:
  IPR008928 Six-hairpin glycosidase superfamily [SSF48208] (9-222)
  IPR012878 Non-reducing end beta-L-arabinofuranosidase-like, GH127 catalytic domain [PF07944] (24-239)

Nearest PDB structures (foldseek):
  8khv-assembly1_A  TM=5.741E-01  e=1.788E+00  Spirosoma fluviale
  8khw-assembly1_A  TM=5.307E-01  e=1.971E+00  Bacteroides intestinalis
  6epf-assembly1_P  TM=3.823E-01  e=2.069E+00  Rattus norvegicus

Sequence (240 aa):
DISDYLIYDQCGWIDSKKLGWEEMPYWLRGFADLAFVTGDSDALKLVQHWIDGILNSQQSDGWFGPDILRHSLEGKPDLWPAMILINVFRSYYEYSNDNRIMEFLLRYFQFVSNQSNDVFKHGWAYTRWSDNIDSIIWLFNRTNNTDWLLDLIHRIHSNAANWMDSLPTRHNVNIAQGFREPALYSFVVNPSDPSFIRATYNNYEQVMNEFGQFPGGGFAGDENCRQGFSDPRQGFETCG

Solvent-accessible surface area (backbone atoms only — not comparable to full-atom values): 12773 Å² total; per-residue (Å²): 135,80,59,80,65,68,39,65,97,58,20,1,44,47,41,35,92,32,64,65,66,48,68,45,32,54,49,47,39,56,51,41,54,51,19,67,75,68,62,42,68,65,50,42,52,52,40,49,53,53,52,54,37,34,63,71,30,48,45,96,70,21,52,62,26,26,56,64,37,52,36,66,50,93,67,32,56,51,59,46,41,55,54,45,41,52,53,37,45,50,55,48,30,74,73,67,68,48,64,68,48,59,57,52,50,51,35,30,52,50,36,59,59,71,49,62,72,68,61,38,59,45,76,72,36,16,44,31,48,29,61,47,47,54,51,49,53,58,48,46,79,75,53,78,97,45,64,66,55,56,55,39,46,54,50,42,65,75,38,30,57,56,47,63,86,48,77,81,62,52,35,31,41,46,43,63,45,17,41,56,31,31,42,60,51,21,72,74,79,44,74,84,52,64,64,31,47,46,19,21,50,51,43,50,50,53,48,44,73,63,16,31,65,19,85,94,82,45,47,16,13,56,52,47,48,49,92,94,39,30,42,63,88,53,33,61,39,88,85,66

Mean predicted aligned error: 3.29 Å

Secondary structure (DSSP, 8-state):
---GGG-GGG-TTTSTTS---SHHHHHHHHHHHHHHHH--HHHHHHHHHHHHHHHHT--TTS--S-GGGGTTBTTB---HHHHHHHHHHHHHHHHH--THHHHHHHHHHHHHHTS-GGGGGSTTHHHHTHHHHHHHHHHHTT-SS-THHHHHHHHHHHHS--TTTS----BHHHHHHHTTHHHHHHHHH-TT-HHHHHHHHHHHHHHHHHH--SGGG---BSSB--TT--SGGG-B-TT-

pLDDT: mean 95.86, std 3.71, range [71.0, 98.81]

Organism: NCBI:txid392030

Radius of gyration: 18.6 Å; Cα contacts (8 Å, |Δi|>4): 346; ch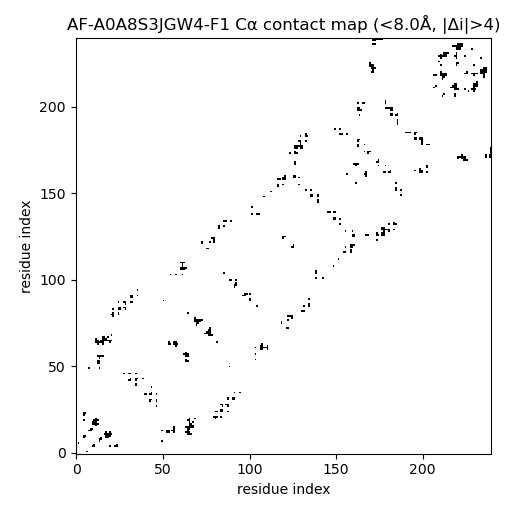ains: 1; bounding box: 45×36×51 Å

Foldseek 3Di:
DDDPCPPQVQHQLLPQQHDYAQPVLVVLLVLLLVCLVVVPPVSPVVNVVSVVSNLVQQDPQLDTGHPCQCQVWVGHHDCVNVLSVLSSLVSVCVRPVPCSSLVSVLSNVSSVLPDDLVNLQTDLNLLQVQSVLVSLVVSPVVDPPVCVSLVSLVSNCVRGQPLQPEDRFQFQLSLVRHLCSLCSNCVSPPVPDCSSVVSSVVSVCVQCVQFVQEPPRGGQHPGGDDGPPNHCVSPDDPND